Protein AF-A0A9R1L9D6-F1 (afdb_monomer_lite)

Secondary structure (DSSP, 8-state):
--SSHHHHHHHHHHHHHHHHHHHHHHHHHHHHHHHHHHHHHHHHHHHHHHHHHHHHHHHHHHHHHHHHHHHHHHHHHHHHHHHHHHHHHHHHHHHHHHHHHHHHHHHHHHHHHHHHHHHHHHHHHHHHHHHHHHHHHHHHHHHHHHHHHHHHHHHHHHTSSHHHHHHHHHHHHHHSSS--HHHHHHHTTSS--SPPPHHHHHHHHHHHHHHHHHHHHHHHHHHSTTSPPPSSHHHHHHHHHHHHHHHHHHHHHHHHHHHHHHHHHHHHH-TT--HHHHHHSPPPTT-TT--THHHHHHHHHHHHHHHHTSPP-

Organism: Triticum aestivum (NCBI:txid4565)

Foldseek 3Di:
DPPPPVVVVVVVVVVVVVVVVVVVVVVVVVVVVVVVVVVVVVVVVVVVVVVVVVVVVVVVVVVVVVVVVVVVVVVVVVVVVVVVVVVVVVVVVVVVVVVVVVVVVVVVVVVVVVVVVVVVVVVVVVVVVVVVVVVVVVVVVVVVVVVVVVVVVVLCVVCVCLLVLLCVQQVVLCPDPDDDPSNVVSVVSNDDPDDDDPVVSVVSVVVSLVVVQVVLQVVCCVVPVPDDGDPDSVSSVVVVVVCPVVVVVVVVVVVVVLLVVVVVVVCVVVVPDDPVCVVPPQDPPPCNVDDPVVCCVVCVVVSVVVVVVDDDD

Sequence (313 aa):
MSAVIQKVQSDKSGLTGACTSLLTGFEATLLTSAALTAEVNALKGSLERSESELGRAKKQLEDKEGATAEVATLKEAVSKAENSAALERAEREKQEARVAEVRQELQALVEKHESLERDSKTRESKLALALQSAKTAKAESQKALQEIEAMKKIAAGAFTDLPRSVSDASAFYRAEEGGSTEKVFWSQYAETEHPVPLSNQLKQLVELHKVAEQAMKGLIVRLWSGEAMPGSYFGLVRRLVDACPWIEVIKRSVCIEGARRALARAKVHWGKLDAEKFLTDAPPPGKEYRTPEMYYKGVLKGARLIAEECPKM

Radius of gyration: 87.64 Å; chains: 1; bounding box: 197×62×237 Å

Structure (mmCIF, N/CA/C/O backbone):
data_AF-A0A9R1L9D6-F1
#
_entry.id   AF-A0A9R1L9D6-F1
#
loop_
_atom_site.group_PDB
_atom_site.id
_atom_site.type_symbol
_atom_site.label_atom_id
_atom_site.label_alt_id
_atom_site.label_comp_id
_atom_site.label_asym_id
_atom_site.label_entity_id
_atom_site.label_seq_id
_atom_site.pdbx_PDB_ins_code
_atom_site.Cartn_x
_atom_site.Cartn_y
_atom_site.Cartn_z
_atom_site.occupancy
_atom_site.B_iso_or_equiv
_atom_site.auth_seq_id
_atom_site.auth_comp_id
_atom_site.auth_asym_id
_atom_site.auth_atom_id
_atom_site.pdbx_PDB_model_num
ATOM 1 N N . MET A 1 1 ? -130.911 -20.019 164.822 1.00 55.56 1 MET A N 1
ATOM 2 C CA . MET A 1 1 ? -129.840 -20.878 164.271 1.00 55.56 1 MET A CA 1
ATOM 3 C C . MET A 1 1 ? -130.114 -21.166 162.791 1.00 55.56 1 MET A C 1
ATOM 5 O O . MET A 1 1 ? -130.563 -22.254 162.477 1.00 55.56 1 MET A O 1
ATOM 9 N N . SER A 1 2 ? -129.860 -20.215 161.883 1.00 50.94 2 SER A N 1
ATOM 10 C CA . SER A 1 2 ? -130.018 -20.441 160.425 1.00 50.94 2 SER A CA 1
ATOM 11 C C . SER A 1 2 ? -128.962 -19.701 159.591 1.00 50.94 2 SER A C 1
ATOM 13 O O . SER A 1 2 ? -129.205 -19.370 158.442 1.00 50.94 2 SER A O 1
ATOM 15 N N . ALA A 1 3 ? -127.789 -19.418 160.172 1.00 52.50 3 ALA A N 1
ATOM 16 C CA . ALA A 1 3 ? -126.689 -18.708 159.503 1.00 52.50 3 ALA A CA 1
ATOM 17 C C . ALA A 1 3 ? -125.461 -19.600 159.218 1.00 52.50 3 ALA A C 1
ATOM 19 O O . ALA A 1 3 ? -124.518 -19.162 158.570 1.00 52.50 3 ALA A O 1
ATOM 20 N N . VAL A 1 4 ? -125.456 -20.853 159.693 1.00 56.34 4 VAL A N 1
ATOM 21 C CA . VAL A 1 4 ? -124.248 -21.704 159.684 1.00 56.34 4 VAL A CA 1
ATOM 22 C C . VAL A 1 4 ? -124.264 -22.756 158.563 1.00 56.34 4 VAL A C 1
ATOM 24 O O . VAL A 1 4 ? -123.209 -23.099 158.041 1.00 56.34 4 VAL A O 1
ATOM 27 N N . ILE A 1 5 ? -125.435 -23.218 158.104 1.00 55.38 5 ILE A N 1
ATOM 28 C CA . ILE A 1 5 ? -125.521 -24.319 157.119 1.00 55.38 5 ILE A CA 1
ATOM 29 C C . ILE A 1 5 ? -125.266 -23.848 155.672 1.00 55.38 5 ILE A C 1
ATOM 31 O O . ILE A 1 5 ? -124.697 -24.592 154.877 1.00 55.38 5 ILE A O 1
ATOM 35 N N . GLN A 1 6 ? -125.576 -22.594 155.329 1.00 55.69 6 GLN A N 1
ATOM 36 C CA . GLN A 1 6 ? -125.401 -22.085 153.959 1.00 55.69 6 GLN A CA 1
ATOM 37 C C . GLN A 1 6 ? -123.940 -21.730 153.615 1.00 55.69 6 GLN A C 1
ATOM 39 O O . GLN A 1 6 ? -123.593 -21.632 152.442 1.00 55.69 6 GLN A O 1
ATOM 44 N N . LYS A 1 7 ? -123.057 -21.597 154.617 1.00 56.00 7 LYS A N 1
ATOM 45 C CA . LYS A 1 7 ? -121.640 -21.262 154.392 1.00 56.00 7 LYS A CA 1
ATOM 46 C C . LYS A 1 7 ? -120.778 -22.488 154.063 1.00 56.00 7 LYS A C 1
ATOM 48 O O . LYS A 1 7 ? -119.846 -22.383 153.282 1.00 56.00 7 LYS A O 1
ATOM 53 N N . VAL A 1 8 ? -121.149 -23.674 154.553 1.00 58.34 8 VAL A N 1
ATOM 54 C CA . VAL A 1 8 ? -120.350 -24.904 154.369 1.00 58.34 8 VAL A CA 1
ATOM 55 C C . VAL A 1 8 ? -120.532 -25.543 152.981 1.00 58.34 8 VAL A C 1
ATOM 57 O O . VAL A 1 8 ? -119.613 -26.190 152.486 1.00 58.34 8 VAL A O 1
ATOM 60 N N . GLN A 1 9 ? -121.673 -25.348 152.304 1.00 56.22 9 GLN A N 1
ATOM 61 C CA . GLN A 1 9 ? -121.858 -25.884 150.943 1.00 56.22 9 GLN A CA 1
ATOM 62 C C . GLN A 1 9 ? -121.165 -25.056 149.849 1.00 56.22 9 GLN A C 1
ATOM 64 O O . GLN A 1 9 ? -120.763 -25.629 148.839 1.00 56.22 9 GLN A O 1
ATOM 69 N N . SER A 1 10 ? -120.955 -23.754 150.059 1.00 54.56 10 SER A N 1
ATOM 70 C CA . SER A 1 10 ? -120.270 -22.886 149.088 1.00 54.56 10 SER A CA 1
ATOM 71 C C . SER A 1 10 ? -118.763 -23.161 149.009 1.00 54.56 10 SER A C 1
ATOM 73 O O . SER A 1 10 ? -118.166 -23.059 147.937 1.00 54.56 10 SER A O 1
ATOM 75 N N . ASP A 1 11 ? -118.147 -23.564 150.122 1.00 54.31 11 ASP A N 1
ATOM 76 C CA . ASP A 1 11 ? -116.691 -23.728 150.190 1.00 54.31 11 ASP A CA 1
ATOM 77 C C . ASP A 1 11 ? -116.217 -25.065 149.580 1.00 54.31 11 ASP A C 1
ATOM 79 O O . ASP A 1 11 ? -115.081 -25.178 149.118 1.00 54.31 11 ASP A O 1
ATOM 83 N N . LYS A 1 12 ? -117.097 -26.075 149.474 1.00 54.62 12 LYS A N 1
ATOM 84 C CA . LYS A 1 12 ? -116.755 -27.389 148.894 1.00 54.62 12 LYS A CA 1
ATOM 85 C C . LYS A 1 12 ? -116.734 -27.388 147.361 1.00 54.62 12 LYS A C 1
ATOM 87 O O . LYS A 1 12 ? -115.882 -28.051 146.776 1.00 54.62 12 LYS A O 1
ATOM 92 N N . SER A 1 13 ? -117.616 -26.628 146.709 1.00 56.66 13 SER A N 1
ATOM 93 C CA . SER A 1 13 ? -117.627 -26.488 145.243 1.00 56.66 13 SER A CA 1
ATOM 94 C C . SER A 1 13 ? -116.470 -25.635 144.712 1.00 56.66 13 SER A C 1
ATOM 96 O O . SER A 1 13 ? -116.046 -25.827 143.575 1.00 56.66 13 SER A O 1
ATOM 98 N N . GLY A 1 14 ? -115.916 -24.735 145.533 1.00 56.59 14 GLY A N 1
ATOM 99 C CA . GLY A 1 14 ? -114.747 -23.929 145.164 1.00 56.59 14 GLY A CA 1
ATOM 100 C C . GLY A 1 14 ? -113.446 -24.737 145.098 1.00 56.59 14 GLY A C 1
ATOM 101 O O . GLY A 1 14 ? -112.623 -24.516 144.211 1.00 56.59 14 GLY A O 1
ATOM 102 N N . LEU A 1 15 ? -113.274 -25.722 145.988 1.00 57.22 15 LEU A N 1
ATOM 103 C CA . LEU A 1 15 ? -112.030 -26.493 146.075 1.00 57.22 15 LEU A CA 1
ATOM 104 C C . LEU A 1 15 ? -111.864 -27.490 144.915 1.00 57.22 15 LEU A C 1
ATOM 106 O O . LEU A 1 15 ? -110.754 -27.703 144.434 1.00 57.22 15 LEU A O 1
ATOM 110 N N . THR A 1 16 ? -112.960 -28.077 144.422 1.00 57.69 16 THR A N 1
ATOM 111 C CA . THR A 1 16 ? -112.899 -29.057 143.323 1.00 57.69 16 THR A CA 1
ATOM 112 C C . THR A 1 16 ? -112.608 -28.397 141.972 1.00 57.69 16 THR A C 1
ATOM 114 O O . THR A 1 16 ? -111.881 -28.973 141.170 1.00 57.69 16 THR A O 1
ATOM 117 N N . GLY A 1 17 ? -113.082 -27.166 141.744 1.00 57.41 17 GLY A N 1
ATOM 118 C CA . GLY A 1 17 ? -112.754 -26.395 140.537 1.00 57.41 17 GLY A CA 1
ATOM 119 C C . GLY A 1 17 ? -111.298 -25.912 140.492 1.00 57.41 17 GLY A C 1
ATOM 120 O O . GLY A 1 17 ? -110.702 -25.840 139.418 1.00 57.41 17 GLY A O 1
ATOM 121 N N . ALA A 1 18 ? -110.695 -25.641 141.654 1.00 61.16 18 ALA A N 1
ATOM 122 C CA . ALA A 1 18 ? -109.300 -25.213 141.745 1.00 61.16 18 ALA A CA 1
ATOM 123 C C . ALA A 1 18 ? -108.307 -26.342 141.398 1.00 61.16 18 ALA A C 1
ATOM 125 O O . ALA A 1 18 ? -107.304 -26.091 140.730 1.00 61.16 18 ALA A O 1
ATOM 126 N N . CYS A 1 19 ? -108.596 -27.592 141.789 1.00 56.47 19 CYS A N 1
ATOM 127 C CA . CYS A 1 19 ? -107.701 -28.726 141.530 1.00 56.47 19 CYS A CA 1
ATOM 128 C C . CYS A 1 19 ? -107.643 -29.153 140.053 1.00 56.47 19 CYS A C 1
ATOM 130 O O . CYS A 1 19 ? -106.574 -29.544 139.590 1.00 56.47 19 CYS A O 1
ATOM 132 N N . THR A 1 20 ? -108.729 -29.041 139.284 1.00 60.59 20 THR A N 1
ATOM 133 C CA . THR A 1 20 ? -108.712 -29.352 137.841 1.00 60.59 20 THR A CA 1
ATOM 134 C C . THR A 1 20 ? -107.997 -28.287 137.011 1.00 60.59 20 THR A C 1
ATOM 136 O O . THR A 1 20 ? -107.223 -28.645 136.130 1.00 60.59 20 THR A O 1
ATOM 139 N N . SER A 1 21 ? -108.163 -26.998 137.331 1.00 61.72 21 SER A N 1
ATOM 140 C CA . SER A 1 21 ? -107.483 -25.909 136.607 1.00 61.72 21 SER A CA 1
ATOM 141 C C . SER A 1 21 ? -105.964 -25.918 136.795 1.00 61.72 21 SER A C 1
ATOM 143 O O . SER A 1 21 ? -105.224 -25.612 135.859 1.00 61.72 21 SER A O 1
ATOM 145 N N . LEU A 1 22 ? -105.484 -26.297 137.985 1.00 66.38 22 LEU A N 1
ATOM 146 C CA . LEU A 1 22 ? -104.050 -26.411 138.263 1.00 66.38 22 LEU A CA 1
ATOM 147 C C . LEU A 1 22 ? -103.393 -27.541 137.459 1.00 66.38 22 LEU A C 1
ATOM 149 O O . LEU A 1 22 ? -102.296 -27.353 136.938 1.00 66.38 22 LEU A O 1
ATOM 153 N N . LEU A 1 23 ? -104.066 -28.685 137.306 1.00 68.00 23 LEU A N 1
ATOM 154 C CA . LEU A 1 23 ? -103.506 -29.845 136.607 1.00 68.00 23 LEU A CA 1
ATOM 155 C C . LEU A 1 23 ? -103.428 -29.620 135.087 1.00 68.00 23 LEU A C 1
ATOM 157 O O . LEU A 1 23 ? -102.382 -29.860 134.488 1.00 68.00 23 LEU A O 1
ATOM 161 N N . THR A 1 24 ? -104.471 -29.033 134.486 1.00 64.12 24 THR A N 1
ATOM 162 C CA . THR A 1 24 ? -104.439 -28.604 133.075 1.00 64.12 24 THR A CA 1
ATOM 163 C C . THR A 1 24 ? -103.421 -27.492 132.823 1.00 64.12 24 THR A C 1
ATOM 165 O O . THR A 1 24 ? -102.816 -27.437 131.754 1.00 64.12 24 THR A O 1
ATOM 168 N N . GLY A 1 25 ? -103.184 -26.622 133.812 1.00 64.19 25 GLY A N 1
ATOM 169 C CA . GLY A 1 25 ? -102.135 -25.606 133.741 1.00 64.19 25 GLY A CA 1
ATOM 170 C C . GLY A 1 25 ? -100.734 -26.221 133.700 1.00 64.19 25 GLY A C 1
ATOM 171 O O . GLY A 1 25 ? -99.915 -25.822 132.873 1.00 64.19 25 GLY A O 1
ATOM 172 N N . PHE A 1 26 ? -100.462 -27.230 134.531 1.00 67.88 26 PHE A N 1
ATOM 173 C CA . PHE A 1 26 ? -99.166 -27.916 134.545 1.00 67.88 26 PHE A CA 1
ATOM 174 C C . PHE A 1 26 ? -98.901 -28.727 133.269 1.00 67.88 26 PHE A C 1
ATOM 176 O O . PHE A 1 26 ? -97.792 -28.652 132.743 1.00 67.88 26 PHE A O 1
ATOM 183 N N . GLU A 1 27 ? -99.896 -29.429 132.716 1.00 69.12 27 GLU A N 1
ATOM 184 C CA . GLU A 1 27 ? -99.741 -30.137 131.431 1.00 69.12 27 GLU A CA 1
ATOM 185 C C . GLU A 1 27 ? -99.496 -29.177 130.257 1.00 69.12 27 GLU A C 1
ATOM 187 O O . GLU A 1 27 ? -98.602 -29.418 129.444 1.00 69.12 27 GLU A O 1
ATOM 192 N N . ALA A 1 28 ? -100.204 -28.043 130.201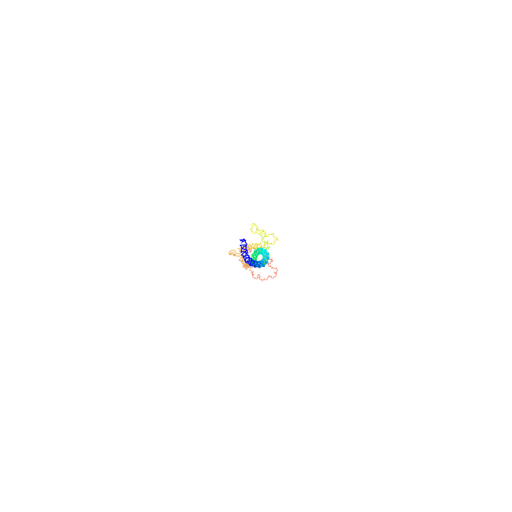 1.00 69.44 28 ALA A N 1
ATOM 193 C CA . ALA A 1 28 ? -99.953 -27.009 129.194 1.00 69.44 28 ALA A CA 1
ATOM 194 C C . ALA A 1 28 ? -98.550 -26.387 129.336 1.00 69.44 28 ALA A C 1
ATOM 196 O O . ALA A 1 28 ? -97.880 -26.107 128.339 1.00 69.44 28 ALA A O 1
ATOM 197 N N . THR A 1 29 ? -98.072 -26.218 130.573 1.00 68.56 29 THR A N 1
ATOM 198 C CA . THR A 1 29 ? -96.730 -25.685 130.863 1.00 68.56 29 THR A CA 1
ATOM 199 C C . THR A 1 29 ? -95.623 -26.687 130.497 1.00 68.56 29 THR A C 1
ATOM 201 O O . THR A 1 29 ? -94.553 -26.300 130.030 1.00 68.56 29 THR A O 1
ATOM 204 N N . LEU A 1 30 ? -95.873 -27.991 130.646 1.00 75.50 30 LEU A N 1
ATOM 205 C CA . LEU A 1 30 ? -94.920 -29.037 130.266 1.00 75.50 30 LEU A CA 1
ATOM 206 C C . LEU A 1 30 ? -94.845 -29.213 128.739 1.00 75.50 30 LEU A C 1
ATOM 208 O O . LEU A 1 30 ? -93.755 -29.338 128.183 1.00 75.50 30 LEU A O 1
ATOM 212 N N . LEU A 1 31 ? -95.987 -29.167 128.045 1.00 73.50 31 LEU A N 1
ATOM 213 C CA . LEU A 1 31 ? -96.037 -29.226 126.578 1.00 73.50 31 LEU A CA 1
ATOM 214 C C . LEU A 1 31 ? -95.378 -27.999 125.929 1.00 73.50 31 LEU A C 1
ATOM 216 O O . LEU A 1 31 ? -94.698 -28.134 124.912 1.00 73.50 31 LEU A O 1
ATOM 220 N N . THR A 1 32 ? -95.509 -26.817 126.535 1.00 70.81 32 THR A N 1
ATOM 221 C CA . THR A 1 32 ? -94.825 -25.600 126.060 1.00 70.81 32 THR A CA 1
ATOM 222 C C . THR A 1 32 ? -93.320 -25.621 126.334 1.00 70.81 32 THR A C 1
ATOM 224 O O . THR A 1 32 ? -92.558 -25.171 125.481 1.00 70.81 32 THR A O 1
ATOM 227 N N . SER A 1 33 ? -92.851 -26.203 127.446 1.00 73.69 33 SER A N 1
ATOM 228 C CA . SER A 1 33 ? -91.406 -26.353 127.689 1.00 73.69 33 SER A CA 1
ATOM 229 C C . SER A 1 33 ? -90.758 -27.383 126.752 1.00 73.69 33 SER A C 1
ATOM 231 O O . SER A 1 33 ? -89.652 -27.157 126.253 1.00 73.69 33 SER A O 1
ATOM 233 N N . ALA A 1 34 ? -91.466 -28.470 126.427 1.00 74.56 34 ALA A N 1
ATOM 234 C CA . ALA A 1 34 ? -91.033 -29.444 125.428 1.00 74.56 34 ALA A CA 1
ATOM 235 C C . ALA A 1 34 ? -90.991 -28.837 124.012 1.00 74.56 34 ALA A C 1
ATOM 237 O O . ALA A 1 34 ? -90.027 -29.068 123.279 1.00 74.56 34 ALA A O 1
ATOM 238 N N . ALA A 1 35 ? -91.976 -28.005 123.650 1.00 75.88 35 ALA A N 1
ATOM 239 C CA . ALA A 1 35 ? -91.990 -27.267 122.386 1.00 75.88 35 ALA A CA 1
ATOM 240 C C . ALA A 1 35 ? -90.833 -26.255 122.290 1.00 75.88 35 ALA A C 1
ATOM 242 O O . ALA A 1 35 ? -90.111 -26.251 121.295 1.00 75.88 35 ALA A O 1
ATOM 243 N N . LEU A 1 36 ? -90.577 -25.483 123.353 1.00 76.12 36 LEU A N 1
ATOM 244 C CA . LEU A 1 36 ? -89.431 -24.567 123.420 1.00 76.12 36 LEU A CA 1
ATOM 245 C C . LEU A 1 36 ? -88.094 -25.311 123.322 1.00 76.12 36 LEU A C 1
ATOM 247 O O . LEU A 1 36 ? -87.168 -24.843 122.667 1.00 76.12 36 LEU A O 1
ATOM 251 N N . THR A 1 37 ? -87.982 -26.500 123.916 1.00 76.25 37 THR A N 1
ATOM 252 C CA . THR A 1 37 ? -86.761 -27.318 123.826 1.00 76.25 37 THR A CA 1
ATOM 253 C C . THR A 1 37 ? -86.551 -27.871 122.409 1.00 76.25 37 THR A C 1
ATOM 255 O O . THR A 1 37 ? -85.419 -27.935 121.926 1.00 76.25 37 THR A O 1
ATOM 258 N N . ALA A 1 38 ? -87.629 -28.234 121.706 1.00 79.56 38 ALA A N 1
ATOM 259 C CA . ALA A 1 38 ? -87.571 -28.633 120.301 1.00 79.56 38 ALA A CA 1
ATOM 260 C C . ALA A 1 38 ? -87.186 -27.458 119.384 1.00 79.56 38 ALA A C 1
ATOM 262 O O . ALA A 1 38 ? -86.352 -27.635 118.496 1.00 79.56 38 ALA A O 1
ATOM 263 N N . GLU A 1 39 ? -87.711 -26.255 119.635 1.00 80.00 39 GLU A N 1
ATOM 264 C CA . GLU A 1 39 ? -87.320 -25.035 118.917 1.00 80.00 39 GLU A CA 1
ATOM 265 C C . GLU A 1 39 ? -85.859 -24.661 119.172 1.00 80.00 39 GLU A C 1
ATOM 267 O O . GLU A 1 39 ? -85.136 -24.369 118.223 1.00 80.00 39 GLU A O 1
ATOM 272 N N . VAL A 1 40 ? -85.374 -24.751 120.414 1.00 81.25 40 VAL A N 1
ATOM 273 C CA . VAL A 1 40 ? -83.960 -24.498 120.743 1.00 81.25 40 VAL A CA 1
ATOM 274 C C . VAL A 1 40 ? -83.038 -25.496 120.035 1.00 81.25 40 VAL A C 1
ATOM 276 O O . VAL A 1 40 ? -82.006 -25.098 119.496 1.00 81.25 40 VAL A O 1
ATOM 279 N N . ASN A 1 41 ? -83.411 -26.776 119.960 1.00 81.31 41 ASN A N 1
ATOM 280 C CA . ASN A 1 41 ? -82.630 -27.782 119.233 1.00 81.31 41 ASN A CA 1
ATOM 281 C C . ASN A 1 41 ? -82.691 -27.590 117.706 1.00 81.31 41 ASN A C 1
ATOM 283 O O . ASN A 1 41 ? -81.679 -27.767 117.025 1.00 81.31 41 ASN A O 1
ATOM 287 N N . ALA A 1 42 ? -83.838 -27.178 117.160 1.00 82.31 42 ALA A N 1
ATOM 288 C CA . ALA A 1 42 ? -83.976 -26.838 115.744 1.00 82.31 42 ALA A CA 1
ATOM 289 C C . ALA A 1 42 ? -83.155 -25.591 115.377 1.00 82.31 42 ALA A C 1
ATOM 291 O O . ALA A 1 42 ? -82.465 -25.586 114.353 1.00 82.31 42 ALA A O 1
ATOM 292 N N . LEU A 1 43 ? -83.167 -24.572 116.243 1.00 83.75 43 LEU A N 1
ATOM 293 C CA . LEU A 1 43 ? -82.353 -23.368 116.111 1.00 83.75 43 LEU A CA 1
ATOM 294 C C . LEU A 1 43 ? -80.864 -23.697 116.207 1.00 83.75 43 LEU A C 1
ATOM 296 O O . LEU A 1 43 ? -80.099 -23.247 115.358 1.00 83.75 43 LEU A O 1
ATOM 300 N N . LYS A 1 44 ? -80.452 -24.559 117.142 1.00 86.00 44 LYS A N 1
ATOM 301 C CA . LYS A 1 44 ? -79.063 -25.027 117.252 1.00 86.00 44 LYS A CA 1
ATOM 302 C C . LYS A 1 44 ? -78.598 -25.765 115.994 1.00 86.00 44 LYS A C 1
ATOM 304 O O . LYS A 1 44 ? -77.547 -25.443 115.452 1.00 86.00 44 LYS A O 1
ATOM 309 N N . GLY A 1 45 ? -79.407 -26.687 115.471 1.00 85.25 45 GLY A N 1
ATOM 310 C CA . GLY A 1 45 ? -79.090 -27.376 114.218 1.00 85.25 45 GLY A CA 1
ATOM 311 C C . GLY A 1 45 ? -79.090 -26.443 113.001 1.00 85.25 45 GLY A C 1
ATOM 312 O O . GLY A 1 45 ? -78.351 -26.674 112.045 1.00 85.25 45 GLY A O 1
ATOM 313 N N . SER A 1 46 ? -79.906 -25.382 113.015 1.00 81.31 46 SER A N 1
ATOM 314 C CA . SER A 1 46 ? -79.874 -24.342 111.980 1.00 81.31 46 SER A CA 1
ATOM 315 C C . SER A 1 46 ? -78.629 -23.460 112.076 1.00 81.31 46 SER A C 1
ATOM 317 O O . SER A 1 46 ? -78.047 -23.135 111.043 1.00 81.31 46 SER A O 1
ATOM 319 N N . LEU A 1 47 ? -78.172 -23.165 113.296 1.00 85.38 47 LEU A N 1
ATOM 320 C CA . LEU A 1 47 ? -76.959 -22.404 113.565 1.00 85.38 47 LEU A CA 1
ATOM 321 C C . LEU A 1 47 ? -75.720 -23.176 113.094 1.00 85.38 47 LEU A C 1
ATOM 323 O O . LEU A 1 47 ? -74.964 -22.649 112.287 1.00 85.38 47 LEU A O 1
ATOM 327 N N . GLU A 1 48 ? -75.577 -24.448 113.474 1.00 84.81 48 GLU A N 1
ATOM 328 C CA . GLU A 1 48 ? -74.454 -25.307 113.051 1.00 84.81 48 GLU A CA 1
ATOM 329 C C . GLU A 1 48 ? -74.403 -25.505 111.521 1.00 84.81 48 GLU A C 1
ATOM 331 O O . GLU A 1 48 ? -73.325 -25.510 110.911 1.00 84.81 48 GLU A O 1
ATOM 336 N N . ARG A 1 49 ? -75.570 -25.615 110.863 1.00 85.88 49 ARG A N 1
ATOM 337 C CA . ARG A 1 49 ? -75.659 -25.626 109.392 1.00 85.88 49 ARG A CA 1
ATOM 338 C C . ARG A 1 49 ? -75.208 -24.298 108.789 1.00 85.88 49 ARG A C 1
ATOM 340 O O . ARG A 1 49 ? -74.402 -24.314 107.862 1.00 85.88 49 ARG A O 1
ATOM 347 N N . SER A 1 50 ? -75.665 -23.174 109.342 1.00 79.56 50 SER A N 1
ATOM 348 C CA . SER A 1 50 ? -75.277 -21.842 108.869 1.00 79.56 50 SER A CA 1
ATOM 349 C C . SER A 1 50 ? -73.783 -21.558 109.068 1.00 79.56 50 SER A C 1
ATOM 351 O O . SER A 1 50 ? -73.155 -20.996 108.178 1.00 79.56 50 SER A O 1
ATOM 353 N N . GLU A 1 51 ? -73.170 -22.027 110.159 1.00 84.12 51 GLU A N 1
ATOM 354 C CA . GLU A 1 51 ? -71.726 -21.908 110.404 1.00 84.12 51 GLU A CA 1
ATOM 355 C C . GLU A 1 51 ? -70.907 -22.749 109.414 1.00 84.12 51 GLU A C 1
ATOM 357 O O . GLU A 1 51 ? -69.914 -22.276 108.858 1.00 84.12 51 GLU A O 1
ATOM 362 N N . SER A 1 52 ? -71.349 -23.976 109.123 1.00 83.75 52 SER A N 1
ATOM 363 C CA . SER A 1 52 ? -70.703 -24.855 108.135 1.00 83.75 52 SER A CA 1
ATOM 364 C C . SER A 1 52 ? -70.834 -24.332 106.697 1.00 83.75 52 SER A C 1
ATOM 366 O O . SER A 1 52 ? -69.949 -24.529 105.857 1.00 83.75 52 SER A O 1
ATOM 368 N N . GLU A 1 53 ? -71.952 -23.682 106.378 1.00 86.56 53 GLU A N 1
ATOM 369 C CA . GLU A 1 53 ? -72.168 -22.998 105.101 1.00 86.56 53 GLU A CA 1
ATOM 370 C C . GLU A 1 53 ? -71.338 -21.717 105.005 1.00 86.56 53 GLU A C 1
ATOM 372 O O . GLU A 1 53 ? -70.695 -21.496 103.979 1.00 86.56 53 GLU A O 1
ATOM 377 N N . LEU A 1 54 ? -71.247 -20.937 106.084 1.00 86.06 54 LEU A N 1
ATOM 378 C CA . LEU A 1 54 ? -70.426 -19.729 106.155 1.00 86.06 54 LEU A CA 1
ATOM 379 C C . LEU A 1 54 ? -68.932 -20.055 106.047 1.00 86.06 54 LEU A C 1
ATOM 381 O O . LEU A 1 54 ? -68.211 -19.358 105.338 1.00 86.06 54 LEU A O 1
ATOM 385 N N . GLY A 1 55 ? -68.465 -21.154 106.648 1.00 84.50 55 GLY A N 1
ATOM 386 C CA . GLY A 1 55 ? -67.090 -21.638 106.487 1.00 84.50 55 GLY A CA 1
ATOM 387 C C . GLY A 1 55 ? -66.756 -22.040 105.043 1.00 84.50 55 GLY A C 1
ATOM 388 O O . GLY A 1 55 ? -65.694 -21.683 104.529 1.00 84.50 55 GLY A O 1
ATOM 389 N N . ARG A 1 56 ? -67.678 -22.724 104.347 1.00 85.38 56 ARG A N 1
ATOM 390 C CA . ARG A 1 56 ? -67.522 -23.053 102.916 1.00 85.38 56 ARG A CA 1
ATOM 391 C C . ARG A 1 56 ? -67.587 -21.813 102.028 1.00 85.38 56 ARG A C 1
ATOM 393 O O . ARG A 1 56 ? -66.783 -21.700 101.107 1.00 85.38 56 ARG A O 1
ATOM 400 N N . ALA A 1 57 ? -68.495 -20.884 102.318 1.00 82.19 57 ALA A N 1
ATOM 401 C CA . ALA A 1 57 ? -68.608 -19.620 101.601 1.00 82.19 57 ALA A CA 1
ATOM 402 C C . ALA A 1 57 ? -67.354 -18.755 101.785 1.00 82.19 57 ALA A C 1
ATOM 404 O O . ALA A 1 57 ? -66.859 -18.200 100.810 1.00 82.19 57 ALA A O 1
ATOM 405 N N . LYS A 1 58 ? -66.789 -18.707 102.999 1.00 85.75 58 LYS A N 1
ATOM 406 C CA . LYS A 1 58 ? -65.541 -17.996 103.293 1.00 85.75 58 LYS A CA 1
ATOM 407 C C . LYS A 1 58 ? -64.363 -18.574 102.508 1.00 85.75 58 LYS A C 1
ATOM 409 O O . LYS A 1 58 ? -63.659 -17.823 101.846 1.00 85.75 58 LYS A O 1
ATOM 414 N N . LYS A 1 59 ? -64.207 -19.901 102.495 1.00 85.06 59 LYS A N 1
ATOM 415 C CA . LYS A 1 59 ? -63.147 -20.565 101.722 1.00 85.06 59 LYS A CA 1
ATOM 416 C C . LYS A 1 59 ? -63.302 -20.349 100.210 1.00 85.06 59 LYS A C 1
ATOM 418 O O . LYS A 1 59 ? -62.333 -20.054 99.530 1.00 85.06 59 LYS A O 1
ATOM 423 N N . GLN A 1 60 ? -64.532 -20.410 99.691 1.00 83.56 60 GLN A N 1
ATOM 424 C CA . GLN A 1 60 ? -64.804 -20.090 98.284 1.00 83.56 60 GLN A CA 1
ATOM 425 C C . GLN A 1 60 ? -64.563 -18.617 97.937 1.00 83.56 60 GLN A C 1
ATOM 427 O O . GLN A 1 60 ? -64.263 -18.321 96.782 1.00 83.56 60 GLN A O 1
ATOM 432 N N . LEU A 1 61 ? -64.739 -17.696 98.889 1.00 82.19 61 LEU A N 1
ATOM 433 C CA . LEU A 1 61 ? -64.419 -16.285 98.694 1.00 82.19 61 LEU A CA 1
ATOM 434 C C . LEU A 1 61 ? -62.900 -16.099 98.591 1.00 82.19 61 LEU A C 1
ATOM 436 O O . LEU A 1 61 ? -62.449 -15.488 97.632 1.00 82.19 61 LEU A O 1
ATOM 440 N N . GLU A 1 62 ? -62.134 -16.705 99.504 1.00 81.56 62 GLU A N 1
ATOM 441 C CA . GLU A 1 62 ? -60.662 -16.679 99.502 1.00 81.56 62 GLU A CA 1
ATOM 442 C C . GLU A 1 62 ? -60.080 -17.316 98.220 1.00 81.56 62 GLU A C 1
ATOM 444 O O . GLU A 1 62 ? -59.214 -16.726 97.573 1.00 81.56 62 GLU A O 1
ATOM 449 N N . ASP A 1 63 ? -60.612 -18.463 97.777 1.00 83.38 63 ASP A N 1
ATOM 450 C CA . ASP A 1 63 ? -60.197 -19.118 96.525 1.00 83.38 63 ASP A CA 1
ATOM 451 C C . ASP A 1 63 ? -60.550 -18.269 95.283 1.00 83.38 63 ASP A C 1
ATOM 453 O O . ASP A 1 63 ? -59.771 -18.190 94.329 1.00 83.38 63 ASP A O 1
ATOM 457 N N . LYS A 1 64 ? -61.715 -17.598 95.279 1.00 84.12 64 LYS A N 1
ATOM 458 C CA . LYS A 1 64 ? -62.109 -16.673 94.199 1.00 84.12 64 LYS A CA 1
ATOM 459 C C . LYS A 1 64 ? -61.256 -15.412 94.190 1.00 84.12 64 LYS A C 1
ATOM 461 O O . LYS A 1 64 ? -60.916 -14.951 93.106 1.00 84.12 64 LYS A O 1
ATOM 466 N N . GLU A 1 65 ? -60.898 -14.878 95.354 1.00 80.50 65 GLU A N 1
ATOM 467 C CA . GLU A 1 65 ? -59.984 -13.740 95.476 1.00 80.50 65 GLU A CA 1
ATOM 468 C C . GLU A 1 65 ? -58.590 -14.100 94.936 1.00 80.50 65 GLU A C 1
ATOM 470 O O . GLU A 1 65 ? -58.045 -13.362 94.108 1.00 80.50 65 GLU A O 1
ATOM 475 N N . GLY A 1 66 ? -58.061 -15.281 95.285 1.00 80.12 66 GLY A N 1
ATOM 476 C CA . GLY A 1 66 ? -56.821 -15.820 94.714 1.00 80.12 66 GLY A CA 1
ATOM 477 C C . GLY A 1 66 ? -56.885 -15.979 93.190 1.00 80.12 66 GLY A C 1
ATOM 478 O O . GLY A 1 66 ? -56.018 -15.474 92.475 1.00 80.12 66 GLY A O 1
ATOM 479 N N . ALA A 1 67 ? -57.963 -16.575 92.670 1.00 81.25 67 ALA A N 1
ATOM 480 C CA . ALA A 1 67 ? -58.180 -16.710 91.229 1.00 81.25 67 ALA A CA 1
ATOM 481 C C . ALA A 1 67 ? -58.326 -15.348 90.524 1.00 81.25 67 ALA A C 1
ATOM 483 O O . ALA A 1 67 ? -57.834 -15.176 89.411 1.00 81.25 67 ALA A O 1
ATOM 484 N N . THR A 1 68 ? -58.955 -14.347 91.153 1.00 83.75 68 THR A N 1
ATOM 485 C CA . THR A 1 68 ? -59.024 -12.993 90.579 1.00 83.75 68 THR A CA 1
ATOM 486 C C . THR A 1 68 ? -57.660 -12.308 90.522 1.00 83.75 68 THR A C 1
ATOM 488 O O . THR A 1 68 ? -57.390 -11.603 89.549 1.00 83.75 68 THR A O 1
ATOM 491 N N . ALA A 1 69 ? -56.777 -12.551 91.497 1.00 84.75 69 ALA A N 1
ATOM 492 C CA . ALA A 1 69 ? -55.406 -12.047 91.470 1.00 84.75 69 ALA A CA 1
ATOM 493 C C . ALA A 1 69 ? -54.566 -12.725 90.369 1.00 84.75 69 ALA A C 1
ATOM 495 O O . ALA A 1 69 ? -53.851 -12.041 89.636 1.00 84.75 69 ALA A O 1
ATOM 496 N N . GLU A 1 70 ? -54.695 -14.043 90.183 1.00 86.06 70 GLU A N 1
ATOM 497 C CA . GLU A 1 70 ? -54.045 -14.770 89.078 1.00 86.06 70 GLU A CA 1
ATOM 498 C C . GLU A 1 70 ? -54.579 -14.350 87.701 1.00 86.06 70 GLU A C 1
ATOM 500 O O . GLU A 1 70 ? -53.809 -14.137 86.766 1.00 86.06 70 GLU A O 1
ATOM 505 N N . VAL A 1 71 ? -55.891 -14.147 87.559 1.00 86.50 71 VAL A N 1
ATOM 506 C CA . VAL A 1 71 ? -56.480 -13.643 86.308 1.00 86.50 71 VAL A CA 1
ATOM 507 C C . VAL A 1 71 ? -55.994 -12.224 86.005 1.00 86.50 71 VAL A C 1
ATOM 509 O O . VAL A 1 71 ? -55.736 -11.903 84.844 1.00 86.50 71 VAL A O 1
ATOM 512 N N . ALA A 1 72 ? -55.820 -11.375 87.023 1.00 89.00 72 ALA A N 1
ATOM 513 C CA . ALA A 1 72 ? -55.269 -10.035 86.843 1.00 89.00 72 ALA A CA 1
ATOM 514 C C . ALA A 1 72 ? -53.804 -10.072 86.373 1.00 89.00 72 ALA A C 1
ATOM 516 O O . ALA A 1 72 ? -53.455 -9.368 85.423 1.00 89.00 72 ALA A O 1
ATOM 517 N N . THR A 1 73 ? -52.960 -10.923 86.967 1.00 92.00 73 THR A N 1
ATOM 518 C CA . THR A 1 73 ? -51.551 -11.059 86.551 1.00 92.00 73 THR A CA 1
ATOM 519 C C . THR A 1 73 ? -51.411 -11.692 85.167 1.00 92.00 73 THR A C 1
ATOM 521 O O . THR A 1 73 ? -50.600 -11.227 84.365 1.00 92.00 73 THR A O 1
ATOM 524 N N . LEU A 1 74 ? -52.240 -12.682 84.824 1.00 92.44 74 LEU A N 1
ATOM 525 C CA . LEU A 1 74 ? -52.279 -13.260 83.479 1.00 92.44 74 LEU A CA 1
ATOM 526 C C . LEU A 1 74 ? -52.761 -12.248 82.434 1.00 92.44 74 LEU A C 1
ATOM 528 O O . LEU A 1 74 ? -52.194 -12.186 81.348 1.00 92.44 74 LEU A O 1
ATOM 532 N N . LYS A 1 75 ? -53.749 -11.403 82.750 1.00 93.50 75 LYS A N 1
ATOM 533 C CA . LYS A 1 75 ? -54.228 -10.348 81.839 1.00 93.50 75 LYS A CA 1
ATOM 534 C C . LYS A 1 75 ? -53.164 -9.271 81.588 1.00 93.50 75 LYS A C 1
ATOM 536 O O . LYS A 1 75 ? -52.990 -8.815 80.456 1.00 93.50 75 LYS A O 1
ATOM 541 N N . GLU A 1 76 ? -52.413 -8.902 82.622 1.00 94.06 76 GLU A N 1
ATOM 542 C CA . GLU A 1 76 ? -51.237 -8.029 82.511 1.00 94.06 76 GLU A CA 1
ATOM 543 C C . GLU A 1 76 ? -50.146 -8.680 81.634 1.00 94.06 76 GLU A C 1
ATOM 545 O O . GLU A 1 76 ? -49.586 -8.030 80.751 1.00 94.06 76 GLU A O 1
ATOM 550 N N . ALA A 1 77 ? -49.870 -9.975 81.817 1.00 93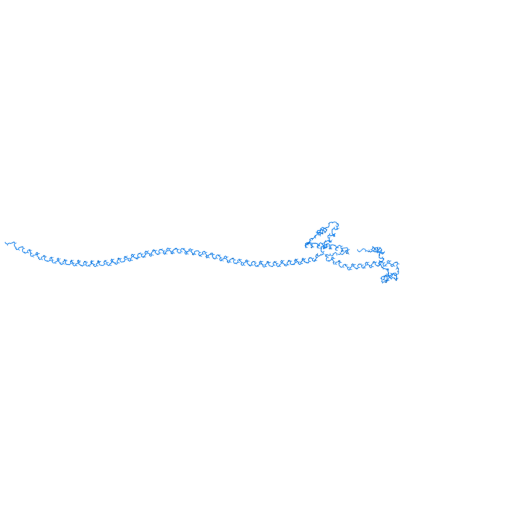.19 77 ALA A N 1
ATOM 551 C CA . ALA A 1 77 ? -48.880 -10.703 81.022 1.00 93.19 77 ALA A CA 1
ATOM 552 C C . ALA A 1 77 ? -49.297 -10.856 79.547 1.00 93.19 77 ALA A C 1
ATOM 554 O O . ALA A 1 77 ? -48.471 -10.648 78.658 1.00 93.19 77 ALA A O 1
ATOM 555 N N . VAL A 1 78 ? -50.573 -11.159 79.280 1.00 94.56 78 VAL A N 1
ATOM 556 C CA . VAL A 1 78 ? -51.130 -11.267 77.922 1.00 94.56 78 VAL A CA 1
ATOM 557 C C . VAL A 1 78 ? -51.035 -9.929 77.198 1.00 94.56 78 VAL A C 1
ATOM 559 O O . VAL A 1 78 ? -50.521 -9.890 76.085 1.00 94.56 78 VAL A O 1
ATOM 562 N N . SER A 1 79 ? -51.423 -8.821 77.837 1.00 92.81 79 SER A N 1
ATOM 563 C CA . SER A 1 79 ? -51.332 -7.503 77.194 1.00 92.81 79 SER A CA 1
ATOM 564 C C . SER A 1 79 ? -49.882 -7.095 76.890 1.00 92.81 79 SER A C 1
ATOM 566 O O . SER A 1 79 ? -49.598 -6.555 75.820 1.00 92.81 79 SER A O 1
ATOM 568 N N . LYS A 1 80 ? -48.923 -7.411 77.775 1.00 93.94 80 LYS A N 1
ATOM 569 C CA . LYS A 1 80 ? -47.488 -7.215 77.496 1.00 93.94 80 LYS A CA 1
ATOM 570 C C . LYS A 1 80 ? -46.998 -8.071 76.326 1.00 93.94 80 LYS A C 1
ATOM 572 O O . LYS A 1 80 ? -46.294 -7.544 75.467 1.00 93.94 80 LYS A O 1
ATOM 577 N N . ALA A 1 81 ? -47.389 -9.344 76.269 1.00 94.00 81 ALA A N 1
ATOM 578 C CA . ALA A 1 81 ? -47.015 -10.253 75.187 1.00 94.00 81 ALA A CA 1
ATOM 579 C C . ALA A 1 81 ? -47.629 -9.847 73.833 1.00 94.00 81 ALA A C 1
ATOM 581 O O . ALA A 1 81 ? -46.963 -9.930 72.801 1.00 94.00 81 ALA A O 1
ATOM 582 N N . GLU A 1 82 ? -48.874 -9.366 73.824 1.00 93.94 82 GLU A N 1
ATOM 583 C CA . GLU A 1 82 ? -49.535 -8.838 72.625 1.00 93.94 82 GLU A CA 1
ATOM 584 C C . GLU A 1 82 ? -48.808 -7.602 72.087 1.00 93.94 82 GLU A C 1
ATOM 586 O O . GLU A 1 82 ? -48.512 -7.533 70.892 1.00 93.94 82 GLU A O 1
ATOM 591 N N . ASN A 1 83 ? -48.438 -6.670 72.970 1.00 93.19 83 ASN A N 1
ATOM 592 C CA . ASN A 1 83 ? -47.688 -5.472 72.597 1.00 93.19 83 ASN A CA 1
ATOM 593 C C . ASN A 1 83 ? -46.287 -5.807 72.058 1.00 93.19 83 ASN A C 1
ATOM 595 O O . ASN A 1 83 ? -45.874 -5.256 71.036 1.00 93.19 83 ASN A O 1
ATOM 599 N N . SER A 1 84 ? -45.558 -6.737 72.689 1.00 90.69 84 SER A N 1
ATOM 600 C CA . SER A 1 84 ? -44.248 -7.170 72.183 1.00 90.69 84 SER A CA 1
ATOM 601 C C . SER A 1 84 ? -44.362 -7.915 70.851 1.00 90.69 84 SER A C 1
ATOM 603 O O . SER A 1 84 ? -43.556 -7.694 69.951 1.00 90.69 84 SER A O 1
ATOM 605 N N . ALA A 1 85 ? -45.396 -8.743 70.675 1.00 95.44 85 ALA A N 1
ATOM 606 C CA . ALA A 1 85 ? -45.647 -9.434 69.414 1.00 95.44 85 ALA A CA 1
ATOM 607 C C . ALA A 1 85 ? -46.041 -8.465 68.286 1.00 95.44 85 ALA A C 1
ATOM 609 O O . ALA A 1 85 ? -45.694 -8.699 67.128 1.00 95.44 85 ALA A O 1
ATOM 610 N N . ALA A 1 86 ? -46.759 -7.379 68.590 1.00 94.38 86 ALA A N 1
ATOM 611 C CA . ALA A 1 86 ? -47.062 -6.328 67.621 1.00 94.38 86 ALA A CA 1
ATOM 612 C C . ALA A 1 86 ? -45.788 -5.596 67.162 1.00 94.38 86 ALA A C 1
ATOM 614 O O . ALA A 1 86 ? -45.585 -5.425 65.960 1.00 94.38 86 ALA A O 1
ATOM 615 N N . LEU A 1 87 ? -44.896 -5.247 68.098 1.00 95.94 87 LEU A N 1
ATOM 616 C CA . LEU A 1 87 ? -43.600 -4.633 67.784 1.00 95.94 87 LEU A CA 1
ATOM 617 C C . LEU A 1 87 ? -42.716 -5.549 66.927 1.00 95.94 87 LEU A C 1
ATOM 619 O O . LEU A 1 87 ? -42.152 -5.100 65.931 1.00 95.94 87 LEU A O 1
ATOM 623 N N . GLU A 1 88 ? -42.628 -6.837 67.264 1.00 93.56 88 GLU A N 1
ATOM 624 C CA . GLU A 1 88 ? -41.863 -7.789 66.456 1.00 93.56 88 GLU A CA 1
ATOM 625 C C . GLU A 1 88 ? -42.425 -7.959 65.040 1.00 93.56 88 GLU A C 1
ATOM 627 O O . GLU A 1 88 ? -41.651 -8.126 64.100 1.00 93.56 88 GLU A O 1
ATOM 632 N N . 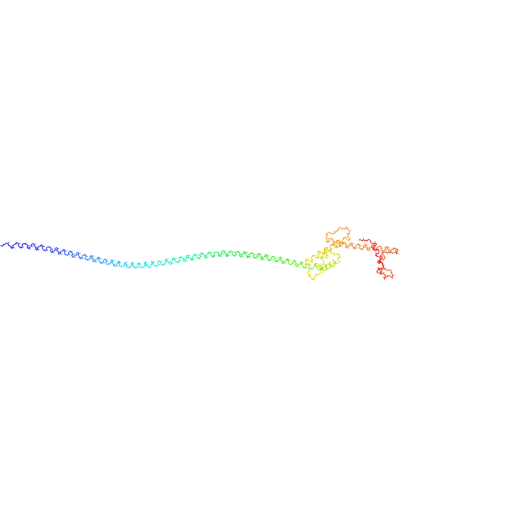ARG A 1 89 ? -43.755 -7.946 64.862 1.00 95.06 89 ARG A N 1
ATOM 633 C CA . ARG A 1 89 ? -44.362 -8.032 63.523 1.00 95.06 89 ARG A CA 1
ATOM 634 C C . ARG A 1 89 ? -44.019 -6.809 62.680 1.00 95.06 89 ARG A C 1
ATOM 636 O O . ARG A 1 89 ? -43.582 -6.986 61.550 1.00 95.06 89 ARG A O 1
ATOM 643 N N . ALA A 1 90 ? -44.123 -5.609 63.248 1.00 95.69 90 ALA A N 1
ATOM 644 C CA . ALA A 1 90 ? -43.760 -4.378 62.548 1.00 95.69 90 ALA A CA 1
ATOM 645 C C . ALA A 1 90 ? -42.274 -4.359 62.135 1.00 95.69 90 ALA A C 1
ATOM 647 O O . ALA A 1 90 ? -41.934 -3.949 61.025 1.00 95.69 90 ALA A O 1
ATOM 648 N N . GLU A 1 91 ? -41.372 -4.842 62.998 1.00 95.31 91 GLU A N 1
ATOM 649 C CA . GLU A 1 91 ? -39.948 -4.934 62.653 1.00 95.31 91 GLU A CA 1
ATOM 650 C C . GLU A 1 91 ? -39.674 -6.030 61.608 1.00 95.31 91 GLU A C 1
ATOM 652 O O . GLU A 1 91 ? -38.881 -5.806 60.693 1.00 95.31 91 GLU A O 1
ATOM 657 N N . ARG A 1 92 ? -40.357 -7.185 61.675 1.00 95.69 92 ARG A N 1
ATOM 658 C CA . ARG A 1 92 ? -40.264 -8.231 60.638 1.00 95.69 92 ARG A CA 1
ATOM 659 C C . ARG A 1 92 ? -40.740 -7.725 59.278 1.00 95.69 92 ARG A C 1
ATOM 661 O O . ARG A 1 92 ? -40.027 -7.927 58.303 1.00 95.69 92 ARG A O 1
ATOM 668 N N . GLU A 1 93 ? -41.865 -7.014 59.214 1.00 96.31 93 GLU A N 1
ATOM 669 C CA . GLU A 1 93 ? -42.365 -6.405 57.970 1.00 96.31 93 GLU A CA 1
ATOM 670 C C . GLU A 1 93 ? -41.350 -5.415 57.380 1.00 96.31 93 GLU A C 1
ATOM 672 O O . GLU A 1 93 ? -41.070 -5.426 56.180 1.00 96.31 93 GLU A O 1
ATOM 677 N N . LYS A 1 94 ? -40.717 -4.594 58.227 1.00 97.12 94 LYS A N 1
ATOM 678 C CA . LYS A 1 94 ? -39.660 -3.669 57.799 1.00 97.12 94 LYS A CA 1
ATOM 679 C C . LYS A 1 94 ? -38.417 -4.398 57.279 1.00 97.12 94 LYS A C 1
ATOM 681 O O . LYS A 1 94 ? -37.808 -3.947 56.306 1.00 97.12 94 LYS A O 1
ATOM 686 N N . GLN A 1 95 ? -38.012 -5.497 57.915 1.00 96.00 95 GLN A N 1
ATOM 687 C CA . GLN A 1 95 ? -36.897 -6.322 57.443 1.00 96.00 95 GLN A CA 1
ATOM 688 C C . GLN A 1 95 ? -37.239 -7.038 56.134 1.00 96.00 95 GLN A C 1
ATOM 690 O O . GLN A 1 95 ? -36.401 -7.085 55.236 1.00 96.00 95 GLN A O 1
ATOM 695 N N . GLU A 1 96 ? -38.466 -7.530 55.986 1.00 95.88 96 GLU A N 1
ATOM 696 C CA . GLU A 1 96 ? -38.944 -8.179 54.766 1.00 95.88 96 GLU A CA 1
ATOM 697 C C . GLU A 1 96 ? -38.963 -7.204 53.580 1.00 95.88 96 GLU A C 1
ATOM 699 O O . GLU A 1 96 ? -38.464 -7.541 52.506 1.00 95.88 96 GLU A O 1
ATOM 704 N N . ALA A 1 97 ? -39.400 -5.957 53.797 1.00 96.94 97 ALA A N 1
ATOM 705 C CA . ALA A 1 97 ? -39.319 -4.896 52.792 1.00 96.94 97 ALA A CA 1
ATOM 706 C C . ALA A 1 97 ? -37.869 -4.611 52.353 1.00 96.94 97 ALA A C 1
ATOM 708 O O . ALA A 1 97 ? -37.589 -4.530 51.157 1.00 96.94 97 ALA A O 1
ATOM 709 N N . ARG A 1 98 ? -36.922 -4.535 53.301 1.00 97.62 98 ARG A N 1
ATOM 710 C CA . ARG A 1 98 ? -35.488 -4.356 52.991 1.00 97.62 98 ARG A CA 1
ATOM 711 C C . ARG A 1 98 ? -34.907 -5.542 52.225 1.00 97.62 98 ARG A C 1
ATOM 713 O O . ARG A 1 98 ? -34.100 -5.358 51.322 1.00 97.62 98 ARG A O 1
ATOM 720 N N . VAL A 1 99 ? -35.308 -6.766 52.568 1.00 97.94 99 VAL A N 1
ATOM 721 C CA . VAL A 1 99 ? -34.881 -7.976 51.849 1.00 97.94 99 VAL A CA 1
ATOM 722 C C . VAL A 1 99 ? -35.437 -7.986 50.424 1.00 97.94 99 VAL A C 1
ATOM 724 O O . VAL A 1 99 ? -34.726 -8.399 49.508 1.00 97.94 99 VAL A O 1
ATOM 727 N N . ALA A 1 100 ? -36.671 -7.522 50.214 1.00 97.56 100 ALA A N 1
ATOM 728 C CA . ALA A 1 100 ? -37.251 -7.390 48.880 1.00 97.56 100 ALA A CA 1
ATOM 729 C C . ALA A 1 100 ? -36.488 -6.366 48.019 1.00 97.56 100 ALA A C 1
ATOM 731 O O . ALA A 1 100 ? -36.154 -6.676 46.875 1.00 97.56 100 ALA A O 1
ATOM 732 N N . GLU A 1 101 ? -36.139 -5.206 48.583 1.00 97.88 101 GLU A N 1
ATOM 733 C CA . GLU A 1 101 ? -35.329 -4.175 47.915 1.00 97.88 101 GLU A CA 1
ATOM 734 C C . GLU A 1 101 ? -33.947 -4.716 47.518 1.00 97.88 101 GLU A C 1
ATOM 736 O O . GLU A 1 101 ? -33.579 -4.683 46.344 1.00 97.88 101 GLU A O 1
ATOM 741 N N . VAL A 1 102 ? -33.230 -5.340 48.459 1.00 98.12 102 VAL A N 1
ATOM 742 C CA . VAL A 1 102 ? -31.914 -5.946 48.192 1.00 98.12 102 VAL A CA 1
ATOM 743 C C . VAL A 1 102 ? -31.997 -7.026 47.111 1.00 98.12 102 VAL A C 1
ATOM 745 O O . VAL A 1 102 ? -31.109 -7.121 46.266 1.00 98.12 102 VAL A O 1
ATOM 748 N N . ARG A 1 103 ? -33.057 -7.846 47.093 1.00 98.00 103 ARG A N 1
ATOM 749 C CA . ARG A 1 103 ? -33.254 -8.855 46.037 1.00 98.00 103 ARG A CA 1
ATOM 750 C C . ARG A 1 103 ? -33.435 -8.216 44.662 1.00 98.00 103 ARG A C 1
ATOM 752 O O . ARG A 1 103 ? -32.871 -8.722 43.694 1.00 98.00 103 ARG A O 1
ATOM 759 N N . GLN A 1 104 ? -34.185 -7.120 44.579 1.00 98.25 104 GLN A N 1
ATOM 760 C CA . GLN A 1 104 ? -34.390 -6.396 43.328 1.00 98.25 104 GLN A CA 1
ATOM 761 C C . GLN A 1 104 ? -33.088 -5.751 42.831 1.00 98.25 104 GLN A C 1
ATOM 763 O O . GLN A 1 104 ? -32.756 -5.872 41.651 1.00 98.25 104 GLN A O 1
ATOM 768 N N . GLU A 1 105 ? -32.315 -5.123 43.722 1.00 97.75 105 GLU A N 1
ATOM 769 C CA . GLU A 1 105 ? -31.002 -4.562 43.384 1.00 97.75 105 GLU A CA 1
ATOM 770 C C . GLU A 1 105 ? -30.022 -5.639 42.911 1.00 97.75 105 GLU A C 1
ATOM 772 O O . GLU A 1 105 ? -29.319 -5.449 41.915 1.00 97.75 105 GLU A O 1
ATOM 777 N N . LEU A 1 106 ? -30.003 -6.794 43.586 1.00 98.31 106 LEU A N 1
ATOM 778 C CA . LEU A 1 106 ? -29.150 -7.918 43.209 1.00 98.31 106 LEU A CA 1
ATOM 779 C C . LEU A 1 106 ? -29.495 -8.421 41.802 1.00 98.31 106 LEU A C 1
ATOM 781 O O . LEU A 1 106 ? -28.595 -8.652 40.997 1.00 98.31 106 LEU A O 1
ATOM 785 N N . GLN A 1 107 ? -30.787 -8.542 41.486 1.00 98.38 107 GLN A N 1
ATOM 786 C CA . GLN A 1 107 ? -31.239 -8.946 40.157 1.00 98.38 107 GLN A CA 1
ATOM 787 C C . GLN A 1 107 ? -30.825 -7.929 39.084 1.00 98.38 107 GLN A C 1
ATOM 789 O O . GLN A 1 107 ? -30.247 -8.313 38.067 1.00 98.38 107 GLN A O 1
ATOM 794 N N . ALA A 1 108 ? -31.034 -6.633 39.333 1.00 98.31 108 ALA A N 1
ATOM 795 C CA . ALA A 1 108 ? -30.618 -5.579 38.408 1.00 98.31 108 ALA A CA 1
ATOM 796 C C . ALA A 1 108 ? -29.094 -5.585 38.168 1.00 98.31 108 ALA A C 1
ATOM 798 O O . ALA A 1 108 ? -28.620 -5.344 37.053 1.00 98.31 108 ALA A O 1
ATOM 799 N N . LEU A 1 109 ? -28.305 -5.888 39.203 1.00 97.88 109 LEU A N 1
ATOM 800 C CA . LEU A 1 109 ? -26.851 -5.973 39.104 1.00 97.88 109 LEU A CA 1
ATOM 801 C C . LEU A 1 109 ? -26.391 -7.203 38.308 1.00 97.88 109 LEU A C 1
ATOM 803 O O . LEU A 1 109 ? -25.442 -7.093 37.527 1.00 97.88 109 LEU A O 1
ATOM 807 N N . VAL A 1 110 ? -27.082 -8.339 38.450 1.00 98.50 110 VAL A N 1
ATOM 808 C CA . VAL A 1 110 ? -26.852 -9.543 37.635 1.00 98.50 110 VAL A CA 1
ATOM 809 C C . VAL A 1 110 ? -27.122 -9.253 36.158 1.00 98.50 110 VAL A C 1
ATOM 811 O O . VAL A 1 110 ? -26.243 -9.478 35.328 1.00 98.50 110 VAL A O 1
ATOM 814 N N . GLU A 1 111 ? -28.272 -8.663 35.824 1.00 98.31 111 GLU A N 1
ATOM 815 C CA . GLU A 1 111 ? -28.623 -8.320 34.436 1.00 98.31 111 GLU A CA 1
ATOM 816 C C . GLU A 1 111 ? -27.589 -7.371 33.801 1.00 98.31 111 GLU A C 1
ATOM 818 O O . GLU A 1 111 ? -27.148 -7.565 32.660 1.00 98.31 111 GLU A O 1
ATOM 823 N N . LYS A 1 112 ? -27.123 -6.374 34.565 1.00 98.44 112 LYS A N 1
ATOM 824 C CA . LYS A 1 112 ? -26.059 -5.459 34.130 1.00 98.44 112 LYS A CA 1
ATOM 825 C C . LYS A 1 112 ? -24.729 -6.181 33.905 1.00 98.44 112 LYS A C 1
ATOM 827 O O . LYS A 1 112 ? -24.033 -5.874 32.935 1.00 98.44 112 LYS A O 1
ATOM 832 N N . HIS A 1 113 ? -24.362 -7.115 34.781 1.00 97.94 113 HIS A N 1
ATOM 833 C CA . HIS A 1 113 ? -23.132 -7.891 34.640 1.00 97.94 113 HIS A CA 1
ATOM 834 C C . HIS A 1 113 ? -23.157 -8.753 33.377 1.00 97.94 113 HIS A C 1
ATOM 836 O O . HIS A 1 113 ? -22.212 -8.703 32.590 1.00 97.94 113 HIS A O 1
ATOM 842 N N . GLU A 1 114 ? -24.261 -9.456 33.121 1.00 98.38 114 GLU A N 1
ATOM 843 C CA . GLU A 1 114 ? -24.412 -10.250 31.903 1.00 98.38 114 GLU A CA 1
ATOM 844 C C . GLU A 1 114 ? -24.332 -9.385 30.636 1.00 98.38 114 GLU A C 1
ATOM 846 O O . GLU A 1 114 ? -23.722 -9.780 29.640 1.00 98.38 114 GLU A O 1
ATOM 851 N N . SER A 1 115 ? -24.933 -8.187 30.646 1.00 98.25 115 SER A N 1
ATOM 852 C CA . SER A 1 115 ? -24.816 -7.243 29.525 1.00 98.25 115 SER A CA 1
ATOM 853 C C . SER A 1 115 ? -23.362 -6.836 29.284 1.00 98.25 115 SER A C 1
ATOM 855 O O . SER A 1 115 ? -22.897 -6.863 28.145 1.00 98.25 115 SER A O 1
ATOM 857 N N . LEU A 1 116 ? -22.627 -6.500 30.347 1.00 98.06 116 LEU A N 1
ATOM 858 C CA . LEU A 1 116 ? -21.215 -6.130 30.254 1.00 98.06 116 LEU A CA 1
ATOM 859 C C . LEU A 1 116 ? -20.340 -7.289 29.769 1.00 98.06 116 LEU A C 1
ATOM 861 O O . LEU A 1 116 ? -19.401 -7.062 29.009 1.00 98.06 116 LEU A O 1
ATOM 865 N N . GLU A 1 117 ? -20.648 -8.524 30.162 1.00 97.94 117 GLU A N 1
ATOM 866 C CA . GLU A 1 117 ? -19.923 -9.704 29.696 1.00 97.94 117 GLU A CA 1
ATOM 867 C C . GLU A 1 117 ? -20.114 -9.919 28.184 1.00 97.94 117 GLU A C 1
ATOM 869 O O . GLU A 1 117 ? -19.144 -10.157 27.456 1.00 97.94 117 GLU A O 1
ATOM 874 N N . ARG A 1 118 ? -21.349 -9.770 27.679 1.00 98.38 118 ARG A N 1
ATOM 875 C CA . ARG A 1 118 ? -21.644 -9.828 26.233 1.00 98.38 118 ARG A CA 1
ATOM 876 C C . ARG A 1 118 ? -20.921 -8.716 25.465 1.00 98.38 118 ARG A C 1
ATOM 878 O O . ARG A 1 118 ? -20.340 -8.974 24.404 1.00 98.38 118 ARG A O 1
ATOM 885 N N . ASP A 1 119 ? -20.902 -7.503 26.012 1.00 98.00 119 ASP A N 1
ATOM 886 C CA . ASP A 1 119 ? -20.183 -6.369 25.427 1.00 98.00 119 ASP A CA 1
ATOM 887 C C . ASP A 1 119 ? -18.665 -6.593 25.413 1.00 98.00 119 ASP A C 1
ATOM 889 O O . ASP A 1 119 ? -18.015 -6.292 24.408 1.00 98.00 119 ASP A O 1
ATOM 893 N N . SER A 1 120 ? -18.092 -7.153 26.488 1.00 98.06 120 SER A N 1
ATOM 894 C CA . SER A 1 120 ? -16.664 -7.497 26.562 1.00 98.06 120 SER A CA 1
ATOM 895 C C . SER A 1 120 ? -16.290 -8.493 25.474 1.00 98.06 120 SER A C 1
ATOM 897 O O . SER A 1 120 ? -15.414 -8.207 24.658 1.00 98.06 120 SER A O 1
ATOM 899 N N . LYS A 1 121 ? -17.035 -9.601 25.364 1.00 98.25 121 LYS A N 1
ATOM 900 C CA . LYS A 1 121 ? -16.827 -10.622 24.322 1.00 98.25 121 LYS A CA 1
ATOM 901 C C . LYS A 1 121 ? -16.927 -10.033 22.910 1.00 98.25 121 LYS A C 1
ATOM 903 O O . LYS A 1 121 ? -16.150 -10.377 22.021 1.00 98.25 121 LYS A O 1
ATOM 908 N N . THR A 1 122 ? -17.855 -9.099 22.696 1.00 98.38 122 THR A N 1
ATOM 909 C CA . THR A 1 122 ? -18.010 -8.400 21.409 1.00 98.38 122 THR A CA 1
ATOM 910 C C . THR A 1 122 ? -16.831 -7.472 21.107 1.00 98.38 122 THR A C 1
ATOM 912 O O . THR A 1 122 ? -16.386 -7.368 19.963 1.00 98.38 122 THR A O 1
ATOM 915 N N . ARG A 1 123 ? -16.308 -6.762 22.110 1.00 98.25 123 ARG A N 1
ATOM 916 C CA . ARG A 1 123 ? -15.120 -5.911 21.941 1.00 98.25 123 ARG A CA 1
ATOM 917 C C . ARG A 1 123 ? -13.866 -6.741 21.697 1.00 98.25 123 ARG A C 1
ATOM 919 O O . ARG A 1 123 ? -13.074 -6.370 20.836 1.00 98.25 123 ARG A O 1
ATOM 926 N N . GLU A 1 124 ? -13.712 -7.866 22.386 1.00 98.00 124 GLU A N 1
ATOM 927 C CA . GLU A 1 124 ? -12.602 -8.802 22.189 1.00 98.00 124 GLU A CA 1
ATOM 928 C C . GLU A 1 124 ? -12.566 -9.346 20.757 1.00 98.00 124 GLU A C 1
ATOM 930 O O . GLU A 1 124 ? -11.516 -9.309 20.112 1.00 98.00 124 GLU A O 1
ATOM 935 N N . SER A 1 125 ? -13.713 -9.758 20.205 1.00 97.81 125 SER A N 1
ATOM 936 C CA . SER A 1 125 ? -13.781 -10.245 18.821 1.00 97.81 125 SER A CA 1
ATOM 937 C C . SER A 1 125 ? -13.482 -9.144 17.794 1.00 97.81 125 SER A C 1
ATOM 939 O O . SER A 1 125 ? -12.738 -9.375 16.838 1.00 97.81 125 SER A O 1
ATOM 941 N N . LYS A 1 126 ? -13.958 -7.910 18.020 1.00 98.44 126 LYS A N 1
ATOM 942 C CA . LYS A 1 126 ? -13.602 -6.737 17.195 1.00 98.44 126 LYS A CA 1
ATOM 943 C C . LYS A 1 126 ? -12.111 -6.398 17.264 1.00 98.44 126 LYS A C 1
ATOM 945 O O . LYS A 1 126 ? -11.512 -6.109 16.230 1.00 98.44 126 LYS A O 1
ATOM 950 N N . LEU A 1 127 ? -11.504 -6.443 18.451 1.00 98.50 127 LEU A N 1
ATOM 951 C CA . LEU A 1 127 ? -10.069 -6.197 18.629 1.00 98.50 127 LEU A CA 1
ATOM 952 C C . LEU A 1 127 ? -9.223 -7.269 17.936 1.00 98.50 127 LEU A C 1
ATOM 954 O O . LEU A 1 127 ? -8.231 -6.934 17.290 1.00 98.50 127 LEU A O 1
ATOM 958 N N . ALA A 1 128 ? -9.631 -8.538 18.007 1.00 98.31 128 ALA A N 1
ATOM 959 C CA . ALA A 1 128 ? -8.961 -9.626 17.300 1.00 98.31 128 ALA A CA 1
ATOM 960 C C . ALA A 1 128 ? -8.995 -9.420 15.774 1.00 98.31 128 ALA A C 1
ATOM 962 O O . ALA A 1 128 ? -7.956 -9.522 15.117 1.00 98.31 128 ALA A O 1
ATOM 963 N N . LEU A 1 129 ? -10.157 -9.046 15.223 1.00 98.50 129 LEU A N 1
ATOM 964 C CA . LEU A 1 129 ? -10.307 -8.715 13.802 1.00 98.50 129 LEU A CA 1
ATOM 965 C C . LEU A 1 129 ? -9.437 -7.517 13.394 1.00 98.50 129 LEU A C 1
ATOM 967 O O . LEU A 1 129 ? -8.732 -7.581 12.386 1.00 98.50 129 LEU A O 1
ATOM 971 N N . ALA A 1 130 ? -9.430 -6.447 14.193 1.00 98.25 130 ALA A N 1
ATOM 972 C CA . ALA A 1 130 ? -8.609 -5.266 13.931 1.00 98.25 130 ALA A CA 1
ATOM 973 C C . ALA A 1 130 ? -7.106 -5.593 13.954 1.00 98.25 130 ALA A C 1
ATOM 975 O O . ALA A 1 130 ? -6.364 -5.153 13.077 1.00 98.25 130 ALA A O 1
ATOM 976 N N . LEU A 1 131 ? -6.652 -6.414 14.907 1.00 98.31 131 LEU A N 1
ATOM 977 C CA . LEU A 1 131 ? -5.263 -6.873 14.971 1.00 98.31 131 LEU A CA 1
ATOM 978 C C . LEU A 1 131 ? -4.880 -7.726 13.761 1.00 98.31 131 LEU A C 1
ATOM 980 O O . LEU A 1 131 ? -3.773 -7.580 13.242 1.00 98.31 131 LEU A O 1
ATOM 984 N N . GLN A 1 132 ? -5.769 -8.608 13.302 1.00 98.25 132 GLN A N 1
ATOM 985 C CA . GLN A 1 132 ? -5.522 -9.404 12.103 1.00 98.25 132 GLN A CA 1
ATOM 986 C C . GLN A 1 132 ? -5.413 -8.509 10.863 1.00 98.25 132 GLN A C 1
ATOM 988 O O . GLN A 1 132 ? -4.435 -8.622 10.127 1.00 98.25 132 GLN A O 1
ATOM 993 N N . SER A 1 133 ? -6.347 -7.572 10.685 1.00 98.06 133 SER A N 1
ATOM 994 C CA . SER A 1 133 ? -6.314 -6.606 9.581 1.00 98.06 133 SER A CA 1
ATOM 995 C C . SER A 1 133 ? -5.075 -5.703 9.624 1.00 98.06 133 SER A C 1
ATOM 997 O O . SER A 1 133 ? -4.507 -5.377 8.585 1.00 98.06 133 SER A O 1
ATOM 999 N N . ALA A 1 134 ? -4.621 -5.296 10.811 1.00 98.12 134 ALA A N 1
ATOM 1000 C CA . ALA A 1 134 ? -3.406 -4.499 10.950 1.00 98.12 134 ALA A CA 1
ATOM 1001 C C . ALA A 1 134 ? -2.149 -5.306 10.581 1.00 98.12 134 ALA A C 1
ATOM 1003 O O . ALA A 1 134 ? -1.224 -4.775 9.964 1.00 98.12 134 ALA A O 1
ATOM 1004 N N . LYS A 1 135 ? -2.109 -6.603 10.919 1.00 98.12 135 LYS A N 1
ATOM 1005 C CA . LYS A 1 135 ? -1.010 -7.499 10.528 1.00 98.12 135 LYS A CA 1
ATOM 1006 C C . LYS A 1 135 ? -0.945 -7.693 9.014 1.00 98.12 135 LYS A C 1
ATOM 1008 O O . LYS A 1 135 ? 0.154 -7.639 8.465 1.00 98.12 135 LYS A O 1
ATOM 1013 N N . THR A 1 136 ? -2.084 -7.885 8.346 1.00 98.19 136 THR A N 1
ATOM 1014 C CA . THR A 1 136 ? -2.124 -8.017 6.880 1.00 98.19 136 THR A CA 1
ATOM 1015 C C . THR A 1 136 ? -1.694 -6.720 6.200 1.00 98.19 136 THR A C 1
ATOM 1017 O O . THR A 1 136 ? -0.778 -6.749 5.382 1.00 98.19 136 THR A O 1
ATOM 1020 N N . ALA A 1 137 ? -2.230 -5.573 6.628 1.00 97.75 137 ALA A N 1
ATOM 1021 C CA . ALA A 1 137 ? -1.842 -4.266 6.094 1.00 97.75 137 ALA A CA 1
ATOM 1022 C C . ALA A 1 137 ? -0.341 -3.971 6.285 1.00 97.75 137 ALA A C 1
ATOM 1024 O O . ALA A 1 137 ? 0.318 -3.416 5.402 1.00 97.75 137 ALA A O 1
ATOM 1025 N N . LYS A 1 138 ? 0.239 -4.386 7.423 1.00 97.75 138 LYS A N 1
ATOM 1026 C CA . LYS A 1 138 ? 1.684 -4.282 7.662 1.00 97.75 138 LYS A CA 1
ATOM 1027 C C . LYS A 1 138 ? 2.486 -5.144 6.686 1.00 97.75 138 LYS A C 1
ATOM 1029 O O . LYS A 1 138 ? 3.486 -4.662 6.160 1.00 97.75 138 LYS A O 1
ATOM 1034 N N . ALA A 1 139 ? 2.072 -6.389 6.446 1.00 97.88 139 ALA A N 1
ATOM 1035 C CA . ALA A 1 139 ? 2.749 -7.280 5.504 1.00 97.88 139 ALA A CA 1
ATOM 1036 C C . ALA A 1 139 ? 2.710 -6.726 4.068 1.00 97.88 139 ALA A C 1
ATOM 1038 O O . ALA A 1 139 ? 3.732 -6.716 3.383 1.00 97.88 139 ALA A O 1
ATOM 1039 N N . GLU A 1 140 ? 1.564 -6.191 3.641 1.00 97.31 140 GLU A N 1
ATOM 1040 C CA . GLU A 1 140 ? 1.406 -5.533 2.337 1.00 97.31 140 GLU A CA 1
ATOM 1041 C C . GLU A 1 140 ? 2.310 -4.302 2.207 1.00 97.31 140 GLU A C 1
ATOM 1043 O O . GLU A 1 140 ? 3.033 -4.157 1.221 1.00 97.31 140 GLU A O 1
ATOM 1048 N N . SER A 1 141 ? 2.348 -3.457 3.240 1.00 96.69 141 SER A N 1
ATOM 1049 C CA . SER A 1 141 ? 3.209 -2.268 3.264 1.00 96.69 141 SER A CA 1
ATOM 1050 C C . SER A 1 141 ? 4.698 -2.632 3.232 1.00 96.69 141 SER A C 1
ATOM 1052 O O . SER A 1 141 ? 5.485 -1.978 2.550 1.00 96.69 141 SER A O 1
ATOM 1054 N N . GLN A 1 142 ? 5.100 -3.695 3.936 1.00 97.81 142 GLN A N 1
ATOM 1055 C CA . GLN A 1 142 ? 6.477 -4.200 3.905 1.00 97.81 142 GLN A CA 1
ATOM 1056 C C . GLN A 1 142 ? 6.862 -4.732 2.523 1.00 97.81 142 GLN A C 1
ATOM 1058 O O . GLN A 1 142 ? 7.970 -4.464 2.061 1.00 97.81 142 GLN A O 1
ATOM 1063 N N . LYS A 1 143 ? 5.950 -5.437 1.845 1.00 97.31 143 LYS A N 1
ATOM 1064 C CA . LYS A 1 143 ? 6.162 -5.898 0.470 1.00 97.31 143 LYS A CA 1
ATOM 1065 C C . LYS A 1 143 ? 6.352 -4.719 -0.491 1.00 97.31 143 LYS A C 1
ATOM 1067 O O . LYS A 1 143 ? 7.331 -4.699 -1.231 1.00 97.31 143 LYS A O 1
ATOM 1072 N N . ALA A 1 144 ? 5.483 -3.710 -0.428 1.00 95.81 144 ALA A N 1
ATOM 1073 C CA . ALA A 1 144 ? 5.605 -2.509 -1.258 1.00 95.81 144 ALA A CA 1
ATOM 1074 C C . ALA A 1 144 ? 6.946 -1.784 -1.034 1.00 95.81 144 ALA A C 1
ATOM 1076 O O . ALA A 1 144 ? 7.576 -1.312 -1.979 1.00 95.81 144 ALA A O 1
ATOM 1077 N N . LEU A 1 145 ? 7.431 -1.741 0.211 1.00 96.38 145 LEU A N 1
ATOM 1078 C CA . LEU A 1 145 ? 8.723 -1.136 0.534 1.00 96.38 145 LEU A CA 1
ATOM 1079 C C . LEU A 1 145 ? 9.902 -1.907 -0.086 1.00 96.38 145 LEU A C 1
ATOM 1081 O O . LEU A 1 145 ? 10.825 -1.282 -0.609 1.00 96.38 145 LEU A O 1
ATOM 1085 N N . GLN A 1 146 ? 9.854 -3.244 -0.096 1.00 95.94 146 GLN A N 1
ATOM 1086 C CA . GLN A 1 146 ? 10.857 -4.073 -0.777 1.00 95.94 146 GLN A CA 1
ATOM 1087 C C . GLN A 1 146 ? 10.855 -3.849 -2.296 1.00 95.94 146 GLN A C 1
ATOM 1089 O O . GLN A 1 146 ? 11.923 -3.746 -2.901 1.00 95.94 146 GLN A O 1
ATOM 1094 N N . GLU A 1 147 ? 9.675 -3.727 -2.910 1.00 94.06 147 GLU A N 1
ATOM 1095 C CA . GLU A 1 147 ? 9.538 -3.425 -4.342 1.00 94.06 147 GLU A CA 1
ATOM 1096 C C . GLU A 1 147 ? 10.133 -2.049 -4.690 1.00 94.06 147 GLU A C 1
ATOM 1098 O O . GLU A 1 147 ? 10.867 -1.919 -5.672 1.00 94.06 147 GLU A O 1
ATOM 1103 N N . ILE A 1 148 ? 9.903 -1.033 -3.849 1.00 89.94 148 ILE A N 1
ATOM 1104 C CA . ILE A 1 148 ? 10.511 0.300 -3.999 1.00 89.94 148 ILE A CA 1
ATOM 1105 C C . ILE A 1 148 ? 12.038 0.235 -3.875 1.00 89.94 148 ILE A C 1
ATOM 1107 O O . ILE A 1 148 ? 12.751 0.854 -4.670 1.00 89.94 148 ILE A O 1
ATOM 1111 N N . GLU A 1 149 ? 12.567 -0.522 -2.914 1.00 89.88 149 GLU A N 1
ATOM 1112 C CA . GLU A 1 149 ? 14.015 -0.663 -2.746 1.00 89.88 149 GLU A CA 1
ATOM 1113 C C . GLU A 1 149 ? 14.664 -1.391 -3.936 1.00 89.88 149 GLU A C 1
ATOM 1115 O O . GLU A 1 149 ? 15.733 -0.989 -4.405 1.00 89.88 149 GLU A O 1
ATOM 1120 N N . ALA A 1 150 ? 14.002 -2.421 -4.471 1.00 89.06 150 ALA A N 1
ATOM 1121 C CA . ALA A 1 150 ? 14.444 -3.117 -5.675 1.00 89.06 150 ALA A CA 1
ATOM 1122 C C . ALA A 1 150 ? 14.459 -2.182 -6.895 1.00 89.06 150 ALA A C 1
ATOM 1124 O O . ALA A 1 150 ? 15.473 -2.101 -7.592 1.00 89.06 150 ALA A O 1
ATOM 1125 N N . MET A 1 151 ? 13.389 -1.406 -7.109 1.00 85.12 151 MET A N 1
ATOM 1126 C CA . MET A 1 151 ? 13.340 -0.393 -8.170 1.00 85.12 151 MET A CA 1
ATOM 1127 C C . MET A 1 151 ? 14.465 0.637 -8.032 1.00 85.12 151 MET A C 1
ATOM 1129 O O . MET A 1 151 ? 15.107 0.981 -9.024 1.00 85.12 151 MET A O 1
ATOM 1133 N N . LYS A 1 152 ? 14.767 1.085 -6.808 1.00 83.75 152 LYS A N 1
ATOM 1134 C CA . LYS A 1 152 ? 15.873 2.016 -6.548 1.00 83.75 152 LYS A CA 1
ATOM 1135 C C . LYS A 1 152 ? 17.233 1.429 -6.944 1.00 83.75 152 LYS A C 1
ATOM 1137 O O . LYS A 1 152 ? 18.048 2.144 -7.523 1.00 83.75 152 LYS A O 1
ATOM 1142 N N . LYS A 1 153 ? 17.484 0.146 -6.661 1.00 85.69 153 LYS A N 1
ATOM 1143 C CA . LYS A 1 153 ? 18.734 -0.540 -7.047 1.00 85.69 153 LYS A CA 1
ATOM 1144 C C . LYS A 1 153 ? 18.866 -0.672 -8.565 1.00 85.69 153 LYS A C 1
ATOM 1146 O O . LYS A 1 153 ? 19.939 -0.411 -9.100 1.00 85.69 153 LYS A O 1
ATOM 1151 N N . ILE A 1 154 ? 17.777 -1.011 -9.257 1.00 82.25 154 ILE A N 1
ATOM 1152 C CA . ILE A 1 154 ? 17.753 -1.084 -10.726 1.00 82.25 154 ILE A CA 1
ATOM 1153 C C . ILE A 1 154 ? 18.012 0.301 -11.333 1.00 82.25 154 ILE A C 1
ATOM 1155 O O . ILE A 1 154 ? 18.859 0.441 -12.213 1.00 82.25 154 ILE A O 1
ATOM 1159 N N . ALA A 1 155 ? 17.338 1.334 -10.823 1.00 77.88 155 ALA A N 1
ATOM 1160 C CA . ALA A 1 155 ? 17.531 2.712 -11.259 1.00 77.88 155 ALA A CA 1
ATOM 1161 C C . ALA A 1 155 ? 18.986 3.174 -11.075 1.00 77.88 155 ALA A C 1
ATOM 1163 O O . ALA A 1 155 ? 19.565 3.740 -11.997 1.00 77.88 155 ALA A O 1
ATOM 1164 N N . ALA A 1 156 ? 19.609 2.881 -9.929 1.00 78.06 156 ALA A N 1
ATOM 1165 C CA . ALA A 1 156 ? 21.007 3.238 -9.682 1.00 78.06 156 ALA A CA 1
ATOM 1166 C C . ALA A 1 156 ? 21.967 2.689 -10.757 1.00 78.06 156 ALA A C 1
ATOM 1168 O O . ALA A 1 156 ? 22.928 3.370 -11.099 1.00 78.06 156 ALA A O 1
ATOM 1169 N N . GLY A 1 157 ? 21.686 1.506 -11.317 1.00 79.06 157 GLY A N 1
ATOM 1170 C CA . GLY A 1 157 ? 22.437 0.945 -12.445 1.00 79.06 157 GLY A CA 1
ATOM 1171 C C . GLY A 1 157 ? 22.064 1.548 -13.805 1.00 79.06 157 GLY A C 1
ATOM 1172 O O . GLY A 1 157 ? 22.940 1.811 -14.618 1.00 79.06 157 GLY A O 1
ATOM 1173 N N . ALA A 1 158 ? 20.779 1.801 -14.065 1.00 76.81 158 ALA A N 1
ATOM 1174 C CA . ALA A 1 158 ? 20.320 2.351 -15.346 1.00 76.81 158 ALA A CA 1
ATOM 1175 C C . ALA A 1 158 ? 20.734 3.819 -15.570 1.00 76.81 158 ALA A C 1
ATOM 1177 O O . ALA A 1 158 ? 20.814 4.275 -16.709 1.00 76.81 158 ALA A O 1
ATOM 1178 N N . PHE A 1 159 ? 20.988 4.562 -14.489 1.00 79.44 159 PHE A N 1
ATOM 1179 C CA . PHE A 1 159 ? 21.331 5.984 -14.527 1.00 79.44 159 PHE A CA 1
ATOM 1180 C C . PHE A 1 159 ? 22.820 6.274 -14.291 1.00 79.44 159 PHE A C 1
ATOM 1182 O O . PHE A 1 159 ? 23.161 7.432 -14.065 1.00 79.44 159 PHE A O 1
ATOM 1189 N N . THR A 1 160 ? 23.717 5.282 -14.343 1.00 85.19 160 THR A N 1
ATOM 1190 C CA . THR A 1 160 ? 25.156 5.500 -14.081 1.00 85.19 160 THR A CA 1
ATOM 1191 C C . THR A 1 160 ? 25.780 6.536 -15.012 1.00 85.19 160 THR A C 1
ATOM 1193 O O . THR A 1 160 ? 26.553 7.377 -14.559 1.00 85.19 160 THR A O 1
ATOM 1196 N N . ASP A 1 161 ? 25.395 6.522 -16.290 1.00 86.88 161 ASP A N 1
ATOM 1197 C CA . ASP A 1 161 ? 25.928 7.438 -17.307 1.00 86.88 161 ASP A CA 1
ATOM 1198 C C . ASP A 1 161 ? 25.095 8.720 -17.455 1.00 86.88 161 ASP A C 1
ATOM 1200 O O . ASP A 1 161 ? 25.543 9.688 -18.076 1.00 86.88 161 ASP A O 1
ATOM 1204 N N . LEU A 1 162 ? 23.900 8.761 -16.847 1.00 87.69 162 LEU A N 1
ATOM 1205 C CA . LEU A 1 162 ? 22.975 9.887 -16.971 1.00 87.69 162 LEU A CA 1
ATOM 1206 C C . LEU A 1 162 ? 23.612 11.221 -16.538 1.00 87.69 162 LEU A C 1
ATOM 1208 O O . LEU A 1 162 ? 23.480 12.173 -17.303 1.00 87.69 162 LEU A O 1
ATOM 1212 N N . PRO A 1 163 ? 24.341 11.337 -15.405 1.00 87.12 163 PRO A N 1
ATOM 1213 C CA . PRO A 1 163 ? 24.973 12.599 -15.020 1.00 87.12 163 PRO A CA 1
ATOM 1214 C C . PRO A 1 163 ? 25.881 13.163 -16.112 1.00 87.12 163 PRO A C 1
ATOM 1216 O O . PRO A 1 163 ? 25.823 14.353 -16.407 1.00 87.12 163 PRO A O 1
ATOM 1219 N N . ARG A 1 164 ? 26.665 12.297 -16.764 1.00 88.19 164 ARG A N 1
ATOM 1220 C CA . ARG A 1 164 ? 27.579 12.711 -17.827 1.00 88.19 164 ARG A CA 1
ATOM 1221 C C . ARG A 1 164 ? 26.825 13.152 -19.077 1.00 88.19 164 ARG A C 1
ATOM 1223 O O . ARG A 1 164 ? 27.108 14.227 -19.591 1.00 88.19 164 ARG A O 1
ATOM 1230 N N . SER A 1 165 ? 25.819 12.390 -19.512 1.00 89.38 165 SER A N 1
ATOM 1231 C CA . SER A 1 165 ? 24.978 12.780 -20.653 1.00 89.38 165 SER A CA 1
ATOM 1232 C C . SER A 1 165 ? 24.214 14.086 -20.410 1.00 89.38 165 SER A C 1
ATOM 1234 O O . SER A 1 165 ? 24.055 14.882 -21.331 1.00 89.38 165 SER A O 1
ATOM 1236 N N . VAL A 1 166 ? 23.765 14.332 -19.176 1.00 88.88 166 VAL A N 1
ATOM 1237 C CA . VAL A 1 166 ? 23.120 15.592 -18.778 1.00 88.88 166 VAL A CA 1
ATOM 1238 C C . VAL A 1 166 ? 24.118 16.749 -18.818 1.00 88.88 166 VAL A C 1
ATOM 1240 O O . VAL A 1 166 ? 23.789 17.805 -19.356 1.00 88.88 166 VAL A O 1
ATOM 1243 N N . SER A 1 167 ? 25.341 16.563 -18.306 1.00 89.06 167 SER A N 1
ATOM 1244 C CA . SER A 1 167 ? 26.404 17.570 -18.418 1.00 89.06 167 SER A CA 1
ATOM 1245 C C . SER A 1 167 ? 26.708 17.900 -19.879 1.00 89.06 167 SER A C 1
ATOM 1247 O O . SER A 1 167 ? 26.715 19.079 -20.237 1.00 89.06 167 SER A O 1
ATOM 1249 N N . ASP A 1 168 ? 26.867 16.884 -20.729 1.00 90.12 168 ASP A N 1
ATOM 1250 C CA . ASP A 1 168 ? 27.135 17.054 -22.159 1.00 90.12 168 ASP A CA 1
ATOM 1251 C C . ASP A 1 168 ? 25.986 17.797 -22.862 1.00 90.12 168 ASP A C 1
ATOM 1253 O O . ASP A 1 168 ? 26.225 18.765 -23.588 1.00 90.12 168 ASP A O 1
ATOM 1257 N N . ALA A 1 169 ? 24.730 17.419 -22.590 1.00 89.50 169 ALA A N 1
ATOM 1258 C CA . ALA A 1 169 ? 23.553 18.109 -23.118 1.00 89.50 169 ALA A CA 1
ATOM 1259 C C . ALA A 1 169 ? 23.493 19.571 -22.645 1.00 89.50 169 ALA A C 1
ATOM 1261 O O . ALA A 1 169 ? 23.264 20.479 -23.445 1.00 89.50 169 ALA A O 1
ATOM 1262 N N . SER A 1 170 ? 23.759 19.827 -21.361 1.00 88.44 170 SER A N 1
ATOM 1263 C CA . SER A 1 170 ? 23.772 21.184 -20.808 1.00 88.44 170 SER A CA 1
ATOM 1264 C C . SER A 1 170 ? 24.852 22.065 -21.438 1.00 88.44 170 SER A C 1
ATOM 1266 O O . SER A 1 170 ? 24.597 23.237 -21.712 1.00 88.44 170 SER A O 1
ATOM 1268 N N . ALA A 1 171 ? 26.035 21.512 -21.719 1.00 89.25 171 ALA A N 1
ATOM 1269 C CA . ALA A 1 171 ? 27.115 22.225 -22.388 1.00 89.25 171 ALA A CA 1
ATOM 1270 C C . ALA A 1 171 ? 26.763 22.522 -23.853 1.00 89.25 171 ALA A C 1
ATOM 1272 O O . ALA A 1 171 ? 26.961 23.647 -24.313 1.00 89.25 171 ALA A O 1
ATOM 1273 N N . PHE A 1 172 ? 26.186 21.542 -24.555 1.00 89.00 172 PHE A N 1
ATOM 1274 C CA . PHE A 1 172 ? 25.747 21.682 -25.941 1.00 89.00 172 PHE A CA 1
ATOM 1275 C C . PHE A 1 172 ? 24.715 22.806 -26.103 1.00 89.00 172 PHE A C 1
ATOM 1277 O O . PHE A 1 172 ? 24.939 23.749 -26.858 1.00 89.00 172 PHE A O 1
ATOM 1284 N N . TYR A 1 173 ? 23.618 22.759 -25.341 1.00 87.25 173 TYR A N 1
ATOM 1285 C CA . TYR A 1 173 ? 22.542 23.747 -25.461 1.00 87.25 173 TYR A CA 1
ATOM 1286 C C . TYR A 1 173 ? 22.918 25.130 -24.915 1.00 87.25 173 TYR A C 1
ATOM 1288 O O . TYR A 1 173 ? 22.359 26.139 -25.342 1.00 87.25 173 TYR A O 1
ATOM 1296 N N . ARG A 1 174 ? 23.899 25.223 -24.008 1.00 85.75 174 ARG A N 1
ATOM 1297 C CA . ARG A 1 174 ? 24.443 26.517 -23.563 1.00 85.75 174 ARG A CA 1
ATOM 1298 C C . ARG A 1 174 ? 25.135 27.268 -24.703 1.00 85.75 174 ARG A C 1
ATOM 1300 O O . ARG A 1 174 ? 25.029 28.492 -24.754 1.00 85.75 174 ARG A O 1
ATOM 1307 N N . ALA A 1 175 ? 25.821 26.545 -25.589 1.00 83.12 175 ALA A N 1
ATOM 1308 C CA . ALA A 1 175 ? 26.557 27.109 -26.719 1.00 83.12 175 ALA A CA 1
ATOM 1309 C C . ALA A 1 175 ? 25.661 27.502 -27.911 1.00 83.12 175 ALA A C 1
ATOM 1311 O O . ALA A 1 175 ? 26.125 28.196 -28.811 1.00 83.12 175 ALA A O 1
ATOM 1312 N N . GLU A 1 176 ? 24.393 27.080 -27.927 1.00 82.75 176 GLU A N 1
ATOM 1313 C CA . GLU A 1 176 ? 23.440 27.388 -28.997 1.00 82.75 176 GLU A CA 1
ATOM 1314 C C . GLU A 1 176 ? 23.023 28.875 -28.967 1.00 82.75 176 GLU A C 1
ATOM 1316 O O . GLU A 1 176 ? 22.654 29.407 -27.914 1.00 82.75 176 GLU A O 1
ATOM 1321 N N . GLU A 1 177 ? 23.075 29.570 -30.110 1.00 73.94 177 GLU A N 1
ATOM 1322 C CA . GLU A 1 177 ? 22.608 30.959 -30.238 1.00 73.94 177 GLU A CA 1
ATOM 1323 C C . GLU A 1 177 ? 21.070 31.018 -30.275 1.00 73.94 177 GLU A C 1
ATOM 1325 O O . GLU A 1 177 ? 20.419 30.267 -30.996 1.00 73.94 177 GLU A O 1
ATOM 1330 N N . GLY A 1 178 ? 20.475 31.923 -29.490 1.00 73.06 178 GLY A N 1
ATOM 1331 C CA . GLY A 1 178 ? 19.021 32.013 -29.301 1.00 73.06 178 GLY A CA 1
ATOM 1332 C C . GLY A 1 178 ? 18.521 31.379 -27.995 1.00 73.06 178 GLY A C 1
ATOM 1333 O O . GLY A 1 178 ? 19.301 30.896 -27.166 1.00 73.06 178 GLY A O 1
ATOM 1334 N N . GLY A 1 179 ? 17.207 31.459 -27.767 1.00 73.06 179 GLY A N 1
ATOM 1335 C CA . GLY A 1 179 ? 16.531 30.902 -26.592 1.00 73.06 179 GLY A CA 1
ATOM 1336 C C . GLY A 1 179 ? 15.616 29.744 -26.977 1.00 73.06 179 GLY A C 1
ATOM 1337 O O . GLY A 1 179 ? 14.454 29.976 -27.298 1.00 73.06 179 GLY A O 1
ATOM 1338 N N . SER A 1 180 ? 16.132 28.513 -26.951 1.00 80.81 180 SER A N 1
ATOM 1339 C CA . SER A 1 180 ? 15.330 27.294 -27.111 1.00 80.81 180 SER A CA 1
ATOM 1340 C C . SER A 1 180 ? 14.756 26.830 -25.764 1.00 80.81 180 SER A C 1
ATOM 1342 O O . SER A 1 180 ? 15.323 27.085 -24.695 1.00 80.81 180 SER A O 1
ATOM 1344 N N . THR A 1 181 ? 13.612 26.144 -25.795 1.00 83.94 181 THR A N 1
ATOM 1345 C CA . THR A 1 181 ? 12.990 25.550 -24.597 1.00 83.94 181 THR A CA 1
ATOM 1346 C C . THR A 1 181 ? 13.905 24.526 -23.923 1.00 83.94 181 THR A C 1
ATOM 1348 O O . THR A 1 181 ? 13.957 24.428 -22.699 1.00 83.94 181 THR A O 1
ATOM 1351 N N . GLU A 1 182 ? 14.690 23.823 -24.730 1.00 86.81 182 GLU A N 1
ATOM 1352 C CA . GLU A 1 182 ? 15.700 22.846 -24.358 1.00 86.81 182 GLU A CA 1
ATOM 1353 C C . GLU A 1 182 ? 16.859 23.522 -23.625 1.00 86.81 182 GLU A C 1
ATOM 1355 O O . GLU A 1 182 ? 17.296 23.038 -22.583 1.00 86.81 182 GLU A O 1
ATOM 1360 N N . LYS A 1 183 ? 17.314 24.687 -24.099 1.00 87.19 183 LYS A N 1
ATOM 1361 C CA . LYS A 1 183 ? 18.350 25.476 -23.424 1.00 87.19 183 LYS A CA 1
ATOM 1362 C C . LYS A 1 183 ? 17.922 25.919 -22.031 1.00 87.19 183 LYS A C 1
ATOM 1364 O O . LYS A 1 183 ? 18.706 25.793 -21.090 1.00 87.19 183 LYS A O 1
ATOM 1369 N N . VAL A 1 184 ? 16.681 26.379 -21.870 1.00 87.38 184 VAL A N 1
ATOM 1370 C CA . VAL A 1 184 ? 16.132 26.722 -20.546 1.00 87.38 184 VAL A CA 1
ATOM 1371 C C . VAL A 1 184 ? 16.044 25.477 -19.656 1.00 87.38 184 VAL A C 1
ATOM 1373 O O . VAL A 1 184 ? 16.490 25.513 -18.511 1.00 87.38 184 VAL A O 1
ATOM 1376 N N . PHE A 1 185 ? 15.541 24.359 -20.191 1.00 89.75 185 PHE A N 1
ATOM 1377 C CA . PHE A 1 185 ? 15.430 23.097 -19.459 1.00 89.75 185 PHE A CA 1
ATOM 1378 C C . PHE A 1 185 ? 16.790 22.551 -19.000 1.00 89.75 185 PHE A C 1
ATOM 1380 O O . PHE A 1 185 ? 16.928 22.157 -17.849 1.00 89.75 185 PHE A O 1
ATOM 1387 N N . TRP A 1 186 ? 17.812 22.520 -19.854 1.00 90.06 186 TRP A N 1
ATOM 1388 C CA . TRP A 1 186 ? 19.110 21.943 -19.490 1.00 90.06 186 TRP A CA 1
ATOM 1389 C C . TRP A 1 186 ? 19.958 22.863 -18.603 1.00 90.06 186 TRP A C 1
ATOM 1391 O O . TRP A 1 186 ? 20.769 22.370 -17.818 1.00 90.06 186 TRP A O 1
ATOM 1401 N N . SER A 1 187 ? 19.734 24.181 -18.656 1.00 85.19 187 SER A N 1
ATOM 1402 C CA . SER A 1 187 ? 20.435 25.148 -17.796 1.00 85.19 187 SER A CA 1
ATOM 1403 C C . SER A 1 187 ? 20.167 24.922 -16.305 1.00 85.19 187 SER A C 1
ATOM 1405 O O . SER A 1 187 ? 21.034 25.197 -15.481 1.00 85.19 187 SER A O 1
ATOM 1407 N N . GLN A 1 188 ? 19.011 24.353 -15.945 1.00 85.62 188 GLN A N 1
ATOM 1408 C CA . GLN A 1 188 ? 18.640 24.098 -14.547 1.00 85.62 188 GLN A CA 1
ATOM 1409 C C . GLN A 1 188 ? 19.431 22.950 -13.884 1.00 85.62 188 GLN A C 1
ATOM 1411 O O . GLN A 1 188 ? 19.322 22.750 -12.677 1.00 85.62 188 GLN A O 1
ATOM 1416 N N . TYR A 1 189 ? 20.209 22.185 -14.658 1.00 81.81 189 TYR A N 1
ATOM 1417 C CA . TYR A 1 189 ? 20.995 21.042 -14.175 1.00 81.81 189 TYR A CA 1
ATOM 1418 C C . TYR A 1 189 ? 22.511 21.274 -14.242 1.00 81.81 189 TYR A C 1
ATOM 1420 O O . TYR A 1 189 ? 23.284 20.346 -14.025 1.00 81.81 189 TYR A O 1
ATOM 1428 N N . ALA A 1 190 ? 22.944 22.499 -14.547 1.00 73.75 190 ALA A N 1
ATOM 1429 C CA . ALA A 1 190 ? 24.352 22.840 -14.726 1.00 73.75 190 ALA A CA 1
ATOM 1430 C C . ALA A 1 190 ? 25.176 22.848 -13.420 1.00 73.75 190 ALA A C 1
ATOM 1432 O O . ALA A 1 190 ? 26.401 22.801 -13.494 1.00 73.75 190 ALA A O 1
ATOM 1433 N N . GLU A 1 191 ? 24.533 22.918 -12.246 1.00 66.50 191 GLU A N 1
ATOM 1434 C CA . GLU A 1 191 ? 25.195 23.230 -10.967 1.00 66.50 191 GLU A CA 1
ATOM 1435 C C . GLU A 1 191 ? 24.559 22.510 -9.763 1.00 66.50 191 GLU A C 1
ATOM 1437 O O . GLU A 1 191 ? 24.051 23.144 -8.841 1.00 66.50 191 GLU A O 1
ATOM 1442 N N . THR A 1 192 ? 24.550 21.176 -9.728 1.00 58.44 192 THR A N 1
ATOM 1443 C CA . THR A 1 192 ? 24.025 20.469 -8.543 1.00 58.44 192 THR A CA 1
ATOM 1444 C C . THR A 1 192 ? 25.042 19.512 -7.940 1.00 58.44 192 THR A C 1
ATOM 1446 O O . THR A 1 192 ? 25.272 18.432 -8.475 1.00 58.44 192 THR A O 1
ATOM 1449 N N . GLU A 1 193 ? 25.586 19.876 -6.774 1.00 57.75 193 GLU A N 1
ATOM 1450 C CA . GLU A 1 193 ? 26.399 18.982 -5.928 1.00 57.75 193 GLU A CA 1
ATOM 1451 C C . GLU A 1 193 ? 25.559 17.925 -5.180 1.00 57.75 193 GLU A C 1
ATOM 1453 O O . GLU A 1 193 ? 26.101 17.030 -4.536 1.00 57.75 193 GLU A O 1
ATOM 1458 N N . HIS A 1 194 ? 24.225 18.016 -5.237 1.00 59.44 194 HIS A N 1
ATOM 1459 C CA . HIS A 1 194 ? 23.321 17.148 -4.480 1.00 59.44 194 HIS A CA 1
ATOM 1460 C C . HIS A 1 194 ? 22.770 15.991 -5.331 1.00 59.44 194 HIS A C 1
ATOM 1462 O O . HIS A 1 194 ? 22.515 16.180 -6.524 1.00 59.44 194 HIS A O 1
ATOM 1468 N N . PRO A 1 195 ? 22.505 14.811 -4.729 1.00 68.81 195 PRO A N 1
ATOM 1469 C CA . PRO A 1 195 ? 21.875 13.693 -5.425 1.00 68.81 195 PRO A CA 1
ATOM 1470 C C . PRO A 1 195 ? 20.515 14.095 -6.005 1.00 68.81 195 PRO A C 1
ATOM 1472 O O . PRO A 1 195 ? 19.592 14.465 -5.277 1.00 68.81 195 PRO A O 1
ATOM 1475 N N . VAL A 1 196 ? 20.390 14.015 -7.329 1.00 76.94 196 VAL A N 1
ATOM 1476 C CA . VAL A 1 196 ? 19.171 14.391 -8.049 1.00 76.94 196 VAL A CA 1
ATOM 1477 C C . VAL A 1 196 ? 18.043 13.403 -7.707 1.00 76.94 196 VAL A C 1
ATOM 1479 O O . VAL A 1 196 ? 18.249 12.192 -7.809 1.00 76.94 196 VAL A O 1
ATOM 1482 N N . PRO A 1 197 ? 16.837 13.869 -7.323 1.00 83.62 197 PRO A N 1
ATOM 1483 C CA . PRO A 1 197 ? 15.702 12.983 -7.068 1.00 83.62 197 PRO A CA 1
ATOM 1484 C C . PRO A 1 197 ? 15.345 12.115 -8.285 1.00 83.62 197 PRO A C 1
ATOM 1486 O O . PRO A 1 197 ? 15.358 12.607 -9.413 1.00 83.62 197 PRO A O 1
ATOM 1489 N N . LEU A 1 198 ? 14.910 10.867 -8.065 1.00 81.75 198 LEU A N 1
ATOM 1490 C CA . LEU A 1 198 ? 14.578 9.909 -9.138 1.00 81.75 198 LEU A CA 1
ATOM 1491 C C . LEU A 1 198 ? 13.573 10.461 -10.168 1.00 81.75 198 LEU A C 1
ATOM 1493 O O . LEU A 1 198 ? 13.717 10.233 -11.364 1.00 81.75 198 LEU A O 1
ATOM 1497 N N . SER A 1 199 ? 12.576 11.231 -9.721 1.00 83.81 199 SER A N 1
ATOM 1498 C CA . SER A 1 199 ? 11.608 11.893 -10.614 1.00 83.81 199 SER A CA 1
ATOM 1499 C C . SER A 1 199 ? 12.285 12.863 -11.592 1.00 83.81 199 SER A C 1
ATOM 1501 O O . SER A 1 199 ? 11.948 12.902 -12.774 1.00 83.81 199 SER A O 1
ATOM 1503 N N . ASN A 1 200 ? 13.292 13.604 -11.127 1.00 86.31 200 ASN A N 1
ATOM 1504 C CA . ASN A 1 200 ? 14.065 14.500 -11.979 1.00 86.31 200 ASN A CA 1
ATOM 1505 C C . ASN A 1 200 ? 15.011 13.718 -12.901 1.00 86.31 200 ASN A C 1
ATOM 1507 O O . ASN A 1 200 ? 15.133 14.089 -14.064 1.00 86.31 200 ASN A O 1
ATOM 1511 N N . GLN A 1 201 ? 15.596 12.607 -12.437 1.00 86.69 201 GLN A N 1
ATOM 1512 C CA . GLN A 1 201 ? 16.389 11.713 -13.296 1.00 86.69 201 GLN A CA 1
ATOM 1513 C C . GLN A 1 201 ? 15.551 11.136 -14.450 1.00 86.69 201 GLN A C 1
ATOM 1515 O O . GLN A 1 201 ? 15.993 11.117 -15.596 1.00 86.69 201 GLN A O 1
ATOM 1520 N N . LEU A 1 202 ? 14.306 10.730 -14.177 1.00 87.06 202 LEU A N 1
ATOM 1521 C CA . LEU A 1 202 ? 13.375 10.261 -15.208 1.00 87.06 202 LEU A CA 1
ATOM 1522 C C . LEU A 1 202 ? 13.045 11.361 -16.225 1.00 87.06 202 LEU A C 1
ATOM 1524 O O . LEU A 1 202 ? 13.061 11.100 -17.425 1.00 87.06 202 LEU A O 1
ATOM 1528 N N . LYS A 1 203 ? 12.802 12.600 -15.775 1.00 90.12 203 LYS A N 1
ATOM 1529 C CA . LYS A 1 203 ? 12.578 13.744 -16.679 1.00 90.12 203 LYS A CA 1
ATOM 1530 C C . LYS A 1 203 ? 13.788 14.019 -17.572 1.00 90.12 203 LYS A C 1
ATOM 1532 O O . LYS A 1 203 ? 13.619 14.208 -18.772 1.00 90.12 203 LYS A O 1
ATOM 1537 N N . GLN A 1 204 ? 14.995 14.001 -17.001 1.00 90.00 204 GLN A N 1
ATOM 1538 C CA . GLN A 1 204 ? 16.242 14.160 -17.754 1.00 90.00 204 GLN A CA 1
ATOM 1539 C C . GLN A 1 204 ? 16.385 13.074 -18.829 1.00 90.00 204 GLN A C 1
ATOM 1541 O O . GLN A 1 204 ? 16.694 13.389 -19.975 1.00 90.00 204 GLN A O 1
ATOM 1546 N N . LEU A 1 205 ? 16.111 11.810 -18.490 1.00 89.44 205 LEU A N 1
ATOM 1547 C CA . LEU A 1 205 ? 16.192 10.703 -19.445 1.00 89.44 205 LEU A CA 1
ATOM 1548 C C . LEU A 1 205 ? 15.175 10.841 -20.588 1.00 89.44 205 LEU A C 1
ATOM 1550 O O . LEU A 1 205 ? 15.517 10.599 -21.744 1.00 89.44 205 LEU A O 1
ATOM 1554 N N . VAL A 1 206 ? 13.940 11.240 -20.279 1.00 91.19 206 VAL A N 1
ATOM 1555 C CA . VAL A 1 206 ? 12.885 11.437 -21.286 1.00 91.19 206 VAL A CA 1
ATOM 1556 C C . VAL A 1 206 ? 13.245 12.562 -22.256 1.00 91.19 206 VAL A C 1
ATOM 1558 O O . VAL A 1 206 ? 13.141 12.370 -23.468 1.00 91.19 206 VAL A O 1
ATOM 1561 N N . GLU A 1 207 ? 13.713 13.710 -21.760 1.00 92.94 207 GLU A N 1
ATOM 1562 C CA . GLU A 1 207 ? 14.135 14.804 -22.645 1.00 92.94 207 GLU A CA 1
ATOM 1563 C C . GLU A 1 207 ? 15.376 14.426 -23.463 1.00 92.94 207 GLU A C 1
ATOM 1565 O O . GLU A 1 207 ? 15.427 14.710 -24.659 1.00 92.94 207 GLU A O 1
ATOM 1570 N N . LEU A 1 208 ? 16.339 13.699 -22.884 1.00 91.44 208 LEU A N 1
ATOM 1571 C CA . LEU A 1 208 ? 17.492 13.193 -23.635 1.00 91.44 208 LEU A CA 1
ATOM 1572 C C . LEU A 1 208 ? 17.061 12.251 -24.773 1.00 91.44 208 LEU A C 1
ATOM 1574 O O . LEU A 1 208 ? 17.551 12.365 -25.896 1.00 91.44 208 LEU A O 1
ATOM 1578 N N . HIS A 1 209 ? 16.107 11.356 -24.507 1.00 90.94 209 HIS A N 1
ATOM 1579 C CA . HIS A 1 209 ? 15.548 10.452 -25.511 1.00 90.94 209 HIS A CA 1
ATOM 1580 C C . HIS A 1 209 ? 14.850 11.210 -26.646 1.00 90.94 209 HIS A C 1
ATOM 1582 O O . HIS A 1 209 ? 15.062 10.900 -27.818 1.00 90.94 209 HIS A O 1
ATOM 1588 N N . LYS A 1 210 ? 14.070 12.243 -26.310 1.00 92.19 210 LYS A N 1
ATOM 1589 C CA . LYS A 1 210 ? 13.396 13.109 -27.285 1.00 92.19 210 LYS A CA 1
ATOM 1590 C C . LYS A 1 210 ? 14.400 13.839 -28.180 1.00 92.19 210 LYS A C 1
ATOM 1592 O O . LYS A 1 210 ? 14.221 13.859 -29.396 1.00 92.19 210 LYS A O 1
ATOM 1597 N N . VAL A 1 211 ? 15.474 14.391 -27.611 1.00 90.88 211 VAL A N 1
ATOM 1598 C CA . VAL A 1 211 ? 16.552 15.035 -28.384 1.00 90.88 211 VAL A CA 1
ATOM 1599 C C . VAL A 1 211 ? 17.237 14.028 -29.313 1.00 90.88 211 VAL A C 1
ATOM 1601 O O . VAL A 1 211 ? 17.408 14.304 -30.503 1.00 90.88 211 VAL A O 1
ATOM 1604 N N . ALA A 1 212 ? 17.572 12.839 -28.805 1.00 91.44 212 ALA A N 1
ATOM 1605 C CA . ALA A 1 212 ? 18.183 11.775 -29.600 1.00 91.44 212 ALA A CA 1
ATOM 1606 C C . ALA A 1 212 ? 17.280 11.331 -30.764 1.00 91.44 212 ALA A C 1
ATOM 1608 O O . ALA A 1 212 ? 17.755 11.152 -31.886 1.00 91.44 212 ALA A O 1
ATOM 1609 N N . GLU A 1 213 ? 15.972 11.202 -30.524 1.00 93.00 213 GLU A N 1
ATOM 1610 C CA . GLU A 1 213 ? 14.988 10.880 -31.557 1.00 93.00 213 GLU A CA 1
ATOM 1611 C C . GLU A 1 213 ? 14.996 11.919 -32.684 1.00 93.00 213 GLU A C 1
ATOM 1613 O O . GLU A 1 213 ? 15.074 11.557 -33.859 1.00 93.00 213 GLU A O 1
ATOM 1618 N N . GLN A 1 214 ? 14.956 13.211 -32.346 1.00 90.94 214 GLN A N 1
ATOM 1619 C CA . GLN A 1 214 ? 14.969 14.284 -33.344 1.00 90.94 214 GLN A CA 1
ATOM 1620 C C . GLN A 1 214 ? 16.277 14.314 -34.138 1.00 90.94 214 GLN A C 1
ATOM 1622 O O . GLN A 1 214 ? 16.251 14.436 -35.365 1.00 90.94 214 GLN A O 1
ATOM 1627 N N . ALA A 1 215 ? 17.418 14.123 -33.470 1.00 91.31 215 ALA A N 1
ATOM 1628 C CA . ALA A 1 215 ? 18.713 14.028 -34.136 1.00 91.31 215 ALA A CA 1
ATOM 1629 C C . ALA A 1 215 ? 18.752 12.860 -35.139 1.00 91.31 215 ALA A C 1
ATOM 1631 O O . ALA A 1 215 ? 19.189 13.033 -36.280 1.00 91.31 215 ALA A O 1
ATOM 1632 N N . MET A 1 216 ? 18.229 11.690 -34.754 1.00 93.38 216 MET A N 1
ATOM 1633 C CA . MET A 1 216 ? 18.128 10.528 -35.642 1.00 93.38 216 MET A CA 1
ATOM 1634 C C . MET A 1 216 ? 17.180 10.765 -36.814 1.00 93.38 216 MET A C 1
ATOM 1636 O O . MET A 1 216 ? 17.515 10.403 -37.942 1.00 93.38 216 MET A O 1
ATOM 1640 N N . LYS A 1 217 ? 16.033 11.417 -36.592 1.00 92.06 217 LYS A N 1
ATOM 1641 C CA . LYS A 1 217 ? 15.136 11.819 -37.685 1.00 92.06 217 LYS A CA 1
ATOM 1642 C C . LYS A 1 217 ? 15.856 12.731 -38.677 1.00 92.06 217 LYS A C 1
ATOM 1644 O O . LYS A 1 217 ? 15.821 12.470 -39.877 1.00 92.06 217 LYS A O 1
ATOM 1649 N N . GLY A 1 218 ? 16.569 13.742 -38.182 1.00 90.56 218 GLY A N 1
ATOM 1650 C CA . GLY A 1 218 ? 17.354 14.655 -39.016 1.00 90.56 218 GLY A CA 1
ATOM 1651 C C . GLY A 1 218 ? 18.498 13.973 -39.775 1.00 90.56 218 GLY A C 1
ATOM 1652 O O . GLY A 1 218 ? 18.858 14.405 -40.870 1.00 90.56 218 GLY A O 1
ATOM 1653 N N . LEU A 1 219 ? 19.083 12.904 -39.227 1.00 89.31 219 LEU A N 1
ATOM 1654 C CA . LEU A 1 219 ? 20.062 12.079 -39.938 1.00 89.31 219 LEU A CA 1
ATOM 1655 C C . LEU A 1 219 ? 19.400 11.241 -41.040 1.00 89.31 219 LEU A C 1
ATOM 1657 O O . LEU A 1 219 ? 19.887 11.228 -42.167 1.00 89.31 219 LEU A O 1
ATOM 1661 N N . ILE A 1 220 ? 18.275 10.588 -40.739 1.00 89.31 220 ILE A N 1
ATOM 1662 C CA . ILE A 1 220 ? 17.554 9.743 -41.700 1.00 89.31 220 ILE A CA 1
ATOM 1663 C C . ILE A 1 220 ? 17.059 10.560 -42.895 1.00 89.31 220 ILE A C 1
ATOM 1665 O O . ILE A 1 220 ? 17.238 10.125 -44.025 1.00 89.31 220 ILE A O 1
ATOM 1669 N N . VAL A 1 221 ? 16.511 11.758 -42.674 1.00 89.12 221 VAL A N 1
ATOM 1670 C CA . VAL A 1 221 ? 16.074 12.642 -43.771 1.00 89.12 221 VAL A CA 1
ATOM 1671 C C . VAL A 1 221 ? 17.232 12.987 -44.716 1.00 89.12 221 VAL A C 1
ATOM 1673 O O . VAL A 1 221 ? 17.045 13.017 -45.932 1.00 89.12 221 VAL A O 1
ATOM 1676 N N . ARG A 1 222 ? 18.436 13.212 -44.169 1.00 85.44 222 ARG A N 1
ATOM 1677 C CA . ARG A 1 222 ? 19.638 13.528 -44.958 1.00 85.44 222 ARG A CA 1
ATOM 1678 C C . ARG A 1 222 ? 20.170 12.334 -45.747 1.00 85.44 222 ARG A C 1
ATOM 1680 O O . ARG A 1 222 ? 20.652 12.529 -46.851 1.00 85.44 222 ARG A O 1
ATOM 1687 N N . LEU A 1 223 ? 20.103 11.129 -45.186 1.00 84.00 223 LEU A N 1
ATOM 1688 C CA . LEU A 1 223 ? 20.624 9.917 -45.829 1.00 84.00 223 LEU A CA 1
ATOM 1689 C C . LEU A 1 223 ? 19.619 9.256 -46.791 1.00 84.00 223 LEU A C 1
ATOM 1691 O O . LEU A 1 223 ? 20.034 8.638 -47.764 1.00 84.00 223 LEU A O 1
ATOM 1695 N N . TRP A 1 224 ? 18.313 9.400 -46.544 1.00 86.88 224 TRP A N 1
ATOM 1696 C CA . TRP A 1 224 ? 17.229 8.803 -47.339 1.00 86.88 224 TRP A CA 1
ATOM 1697 C C . TRP A 1 224 ? 16.165 9.843 -47.692 1.00 86.88 224 TRP A C 1
ATOM 1699 O O . TRP A 1 224 ? 15.004 9.748 -47.283 1.00 86.88 224 TRP A O 1
ATOM 1709 N N . SER A 1 225 ? 16.557 10.860 -48.459 1.00 76.94 225 SER A N 1
ATOM 1710 C CA . SER A 1 225 ? 15.631 11.876 -48.963 1.00 76.94 225 SER A CA 1
ATOM 1711 C C . SER A 1 225 ? 14.607 11.243 -49.921 1.00 76.94 225 SER A C 1
ATOM 1713 O O . SER A 1 225 ? 14.898 11.023 -51.091 1.00 76.94 225 SER A O 1
ATOM 1715 N N . GLY A 1 226 ? 13.411 10.922 -49.416 1.00 76.62 226 GLY A N 1
ATOM 1716 C CA . GLY A 1 226 ? 12.299 10.367 -50.202 1.00 76.62 226 GLY A CA 1
ATOM 1717 C C . GLY A 1 226 ? 11.673 9.087 -49.642 1.00 76.62 226 GLY A C 1
ATOM 1718 O O . GLY A 1 226 ? 10.589 8.707 -50.079 1.00 76.62 226 GLY A O 1
ATOM 1719 N N . GLU A 1 227 ? 12.297 8.438 -48.656 1.00 83.88 227 GLU A N 1
ATOM 1720 C CA . GLU A 1 227 ? 11.686 7.293 -47.975 1.00 83.88 227 GLU A CA 1
ATOM 1721 C C . GLU A 1 227 ? 10.766 7.730 -46.829 1.00 83.88 227 GLU A C 1
ATOM 1723 O O . GLU A 1 227 ? 11.009 8.723 -46.141 1.00 83.88 227 GLU A O 1
ATOM 1728 N N . ALA A 1 228 ? 9.710 6.948 -46.584 1.00 88.12 228 ALA A N 1
ATOM 1729 C CA . ALA A 1 228 ? 8.797 7.197 -45.475 1.00 88.12 228 ALA A CA 1
ATOM 1730 C C . ALA A 1 228 ? 9.544 7.145 -44.135 1.00 88.12 228 ALA A C 1
ATOM 1732 O O . ALA A 1 228 ? 10.285 6.195 -43.863 1.00 88.12 228 ALA A O 1
ATOM 1733 N N . MET A 1 229 ? 9.331 8.150 -43.285 1.00 91.69 229 MET A N 1
ATOM 1734 C CA . MET A 1 229 ? 9.943 8.206 -41.959 1.00 91.69 229 MET A CA 1
ATOM 1735 C C . MET A 1 229 ? 9.456 7.054 -41.070 1.00 91.69 229 MET A C 1
ATOM 1737 O O . MET A 1 229 ? 8.253 6.781 -41.044 1.00 91.69 229 MET A O 1
ATOM 1741 N N . PRO A 1 230 ? 10.342 6.390 -40.301 1.00 92.69 230 PRO A N 1
ATOM 1742 C CA . PRO A 1 230 ? 9.912 5.376 -39.348 1.00 92.69 230 PRO A CA 1
ATOM 1743 C C . PRO A 1 230 ? 9.004 5.997 -38.280 1.00 92.69 230 PRO A C 1
ATOM 1745 O O . PRO A 1 230 ? 9.327 7.039 -37.711 1.00 92.69 230 PRO A O 1
ATOM 1748 N N . GLY A 1 231 ? 7.878 5.341 -37.994 1.00 91.50 231 GLY A N 1
ATOM 1749 C CA . GLY A 1 231 ? 6.872 5.834 -37.045 1.00 91.50 231 GLY A CA 1
ATOM 1750 C C . GLY A 1 231 ? 7.199 5.603 -35.564 1.00 91.50 231 GLY A C 1
ATOM 1751 O O . GLY A 1 231 ? 6.404 5.976 -34.709 1.00 91.50 231 GLY A O 1
ATOM 1752 N N . SER A 1 232 ? 8.332 4.972 -35.241 1.00 93.94 232 SER A N 1
ATOM 1753 C CA . SER A 1 232 ? 8.743 4.677 -33.862 1.00 93.94 232 SER A CA 1
ATOM 1754 C C . SER A 1 232 ? 10.246 4.866 -33.663 1.00 93.94 232 SER A C 1
ATOM 1756 O O . SER A 1 232 ? 11.026 4.693 -34.601 1.00 93.94 232 SER A O 1
ATOM 1758 N N . TYR A 1 233 ? 10.665 5.152 -32.424 1.00 91.25 233 TYR A N 1
ATOM 1759 C CA . TYR A 1 233 ? 12.083 5.272 -32.061 1.00 91.25 233 TYR A CA 1
ATOM 1760 C C . TYR A 1 233 ? 12.882 4.012 -32.415 1.00 91.25 233 TYR A C 1
ATOM 1762 O O . TYR A 1 233 ? 13.949 4.096 -33.019 1.00 91.25 233 TYR A O 1
ATOM 1770 N N . PHE A 1 234 ? 12.337 2.827 -32.112 1.00 93.19 234 PHE A N 1
ATOM 1771 C CA . PHE A 1 234 ? 12.953 1.559 -32.509 1.00 93.19 234 PHE A CA 1
ATOM 1772 C C . PHE A 1 234 ? 13.130 1.468 -34.028 1.00 93.19 234 PHE A C 1
ATOM 1774 O O . PHE A 1 234 ? 14.184 1.044 -34.489 1.00 93.19 234 PHE A O 1
ATOM 1781 N N . GLY A 1 235 ? 12.142 1.913 -34.811 1.00 94.94 235 GLY A N 1
ATOM 1782 C CA . GLY A 1 235 ? 12.248 1.974 -36.267 1.00 94.94 235 GLY A CA 1
ATOM 1783 C C . GLY A 1 235 ? 13.366 2.903 -36.752 1.00 94.94 235 GLY A C 1
ATOM 1784 O O . GLY A 1 235 ? 14.055 2.562 -37.711 1.00 94.94 235 GLY A O 1
ATOM 1785 N N . LEU A 1 236 ? 13.593 4.039 -36.075 1.00 93.69 236 LEU A N 1
ATOM 1786 C CA . LEU A 1 236 ? 14.719 4.937 -36.372 1.00 93.69 236 LEU A CA 1
ATOM 1787 C C . LEU A 1 236 ? 16.058 4.235 -36.124 1.00 93.69 236 LEU A C 1
ATOM 1789 O O . LEU A 1 236 ? 16.897 4.183 -37.021 1.00 93.69 236 LEU A O 1
ATOM 1793 N N . VAL A 1 237 ? 16.231 3.644 -34.936 1.00 93.50 237 VAL A N 1
ATOM 1794 C CA . VAL A 1 237 ? 17.448 2.895 -34.578 1.00 93.50 237 VAL A CA 1
ATOM 1795 C C . VAL A 1 237 ? 17.672 1.743 -35.555 1.00 93.50 237 VAL A C 1
ATOM 1797 O O . VAL A 1 237 ? 18.779 1.556 -36.053 1.00 93.50 237 VAL A O 1
ATOM 1800 N N . ARG A 1 238 ? 16.613 0.997 -35.883 1.00 93.31 238 ARG A N 1
ATOM 1801 C CA . ARG A 1 238 ? 16.681 -0.145 -36.791 1.00 93.31 238 ARG A CA 1
ATOM 1802 C C . ARG A 1 238 ? 17.120 0.268 -38.193 1.00 93.31 238 ARG A C 1
ATOM 1804 O O . ARG A 1 238 ? 18.037 -0.351 -38.720 1.00 93.31 238 ARG A O 1
ATOM 1811 N N . ARG A 1 239 ? 16.546 1.338 -38.759 1.00 91.94 239 ARG A N 1
ATOM 1812 C CA . ARG A 1 239 ? 16.957 1.858 -40.075 1.00 91.94 239 ARG A CA 1
ATOM 1813 C C . ARG A 1 239 ? 18.434 2.256 -40.090 1.00 91.94 239 ARG A C 1
ATOM 1815 O O . ARG A 1 239 ? 19.123 1.956 -41.057 1.00 91.94 239 ARG A O 1
ATOM 1822 N N . LEU A 1 240 ? 18.934 2.884 -39.023 1.00 89.62 240 LEU A N 1
ATOM 1823 C CA . LEU A 1 240 ? 20.353 3.244 -38.920 1.00 89.62 240 LEU A CA 1
ATOM 1824 C C . LEU A 1 240 ? 21.265 2.013 -38.845 1.00 89.62 240 LEU A C 1
ATOM 1826 O O . LEU A 1 240 ? 22.296 1.978 -39.510 1.00 89.62 240 LEU A O 1
ATOM 1830 N N . VAL A 1 241 ? 20.887 0.993 -38.075 1.00 90.06 241 VAL A N 1
ATOM 1831 C CA . VAL A 1 241 ? 21.664 -0.253 -37.969 1.00 90.06 241 VAL A CA 1
ATOM 1832 C C . VAL A 1 241 ? 21.669 -1.018 -39.294 1.00 90.06 241 VAL A C 1
ATOM 1834 O O . VAL A 1 241 ? 22.725 -1.466 -39.741 1.00 90.06 241 VAL A O 1
ATOM 1837 N N . ASP A 1 242 ? 20.514 -1.125 -39.953 1.00 89.44 242 ASP A N 1
ATOM 1838 C CA . ASP A 1 242 ? 20.377 -1.813 -41.242 1.00 89.44 242 ASP A CA 1
ATOM 1839 C C . ASP A 1 242 ? 21.099 -1.065 -42.380 1.00 89.44 242 ASP A C 1
ATOM 1841 O O . ASP A 1 242 ? 21.460 -1.665 -43.393 1.00 89.44 242 ASP A O 1
ATOM 1845 N N . ALA A 1 243 ? 21.380 0.229 -42.204 1.00 86.88 243 ALA A N 1
ATOM 1846 C CA . ALA A 1 243 ? 22.171 1.016 -43.141 1.00 86.88 243 ALA A CA 1
ATOM 1847 C C . ALA A 1 243 ? 23.676 0.729 -43.081 1.00 86.88 243 ALA A C 1
ATOM 1849 O O . ALA A 1 243 ? 24.368 0.958 -44.073 1.00 86.88 243 ALA A O 1
ATOM 1850 N N . CYS A 1 244 ? 24.210 0.231 -41.959 1.00 83.44 244 CYS A N 1
ATOM 1851 C CA . CYS A 1 244 ? 25.654 0.037 -41.787 1.00 83.44 244 CYS A CA 1
ATOM 1852 C C . CYS A 1 244 ? 26.289 -0.835 -42.894 1.00 83.44 244 CYS A C 1
ATOM 1854 O O . CYS A 1 244 ? 27.287 -0.407 -43.481 1.00 83.44 244 CYS A O 1
ATOM 1856 N N . PRO A 1 245 ? 25.723 -2.003 -43.265 1.00 87.38 245 PRO A N 1
ATOM 1857 C CA . PRO A 1 245 ? 26.240 -2.788 -44.387 1.00 87.38 245 PRO A CA 1
ATOM 1858 C C . PRO A 1 245 ? 26.169 -2.045 -45.726 1.00 87.38 245 PRO A C 1
ATOM 1860 O O . PRO A 1 245 ? 27.086 -2.145 -46.538 1.00 87.38 245 PRO A O 1
ATOM 1863 N N . TRP A 1 246 ? 25.102 -1.276 -45.957 1.00 81.12 246 TRP A N 1
ATOM 1864 C CA . TRP A 1 246 ? 24.922 -0.509 -47.190 1.00 81.12 246 TRP A CA 1
ATOM 1865 C C . TRP A 1 246 ? 25.940 0.634 -47.317 1.00 81.12 246 TRP A C 1
ATOM 1867 O O . TRP A 1 246 ? 26.505 0.836 -48.390 1.00 81.12 246 TRP A O 1
ATOM 1877 N N . ILE A 1 247 ? 26.263 1.317 -46.214 1.00 83.94 247 ILE A N 1
ATOM 1878 C CA . ILE A 1 247 ? 27.310 2.349 -46.172 1.00 83.94 247 ILE A CA 1
ATOM 1879 C C . ILE A 1 247 ? 28.677 1.755 -46.543 1.00 83.94 247 ILE A C 1
ATOM 1881 O O . ILE A 1 247 ? 29.425 2.361 -47.310 1.00 83.94 247 ILE A O 1
ATOM 188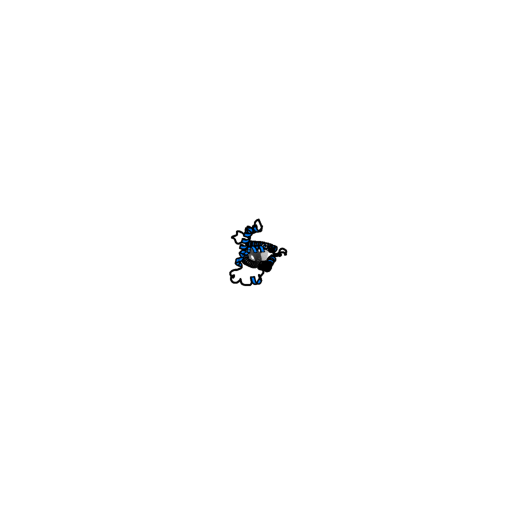5 N N . GLU A 1 248 ? 29.002 0.553 -46.063 1.00 86.19 248 GLU A N 1
ATOM 1886 C CA . GLU A 1 248 ? 30.244 -0.131 -46.447 1.00 86.19 248 GLU A CA 1
ATOM 1887 C C . GLU A 1 248 ? 30.266 -0.516 -47.935 1.00 86.19 248 GLU A C 1
ATOM 1889 O O . GLU A 1 248 ? 31.306 -0.405 -48.592 1.00 86.19 248 GLU A O 1
ATOM 1894 N N . VAL A 1 249 ? 29.119 -0.897 -48.508 1.00 86.81 249 VAL A N 1
ATOM 1895 C CA . VAL A 1 249 ? 28.990 -1.121 -49.958 1.00 86.81 249 VAL A CA 1
ATOM 1896 C C . VAL A 1 249 ? 29.229 0.176 -50.736 1.00 86.81 249 VAL A C 1
ATOM 1898 O O . VAL A 1 249 ? 30.005 0.166 -51.695 1.00 86.81 249 VAL A O 1
ATOM 1901 N N . ILE A 1 250 ? 28.653 1.303 -50.303 1.00 83.94 250 ILE A N 1
ATOM 1902 C CA . ILE A 1 250 ? 28.905 2.614 -50.922 1.00 83.94 250 ILE A CA 1
ATOM 1903 C C . ILE A 1 250 ? 30.383 2.972 -50.835 1.00 83.94 250 ILE A C 1
ATOM 1905 O O . ILE A 1 250 ? 30.985 3.330 -51.845 1.00 83.94 250 ILE A O 1
ATOM 1909 N N . LYS A 1 251 ? 30.997 2.841 -49.658 1.00 86.44 251 LYS A N 1
ATOM 1910 C CA . LYS A 1 251 ? 32.414 3.154 -49.448 1.00 86.44 251 LYS A CA 1
ATOM 1911 C C . LYS A 1 251 ? 33.312 2.358 -50.395 1.00 86.44 251 LYS A C 1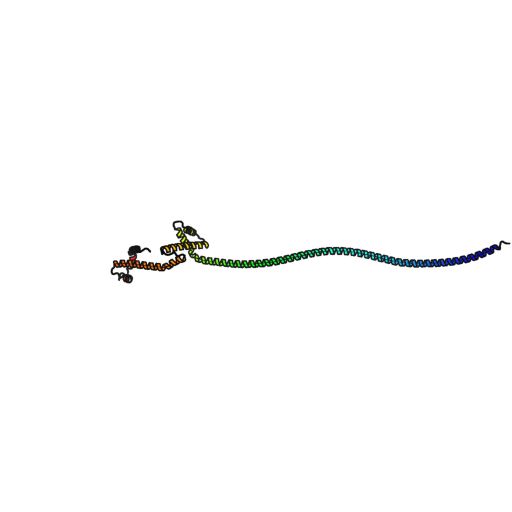
ATOM 1913 O O . LYS A 1 251 ? 34.210 2.934 -51.012 1.00 86.44 251 LYS A O 1
ATOM 1918 N N . ARG A 1 252 ? 33.049 1.057 -50.565 1.00 87.25 252 ARG A N 1
ATOM 1919 C CA . ARG A 1 252 ? 33.761 0.213 -51.539 1.00 87.25 252 ARG A CA 1
ATOM 1920 C C . ARG A 1 252 ? 33.520 0.676 -52.971 1.00 87.25 252 ARG A C 1
ATOM 1922 O O . ARG A 1 252 ? 34.479 0.799 -53.724 1.00 87.25 252 ARG A O 1
ATOM 1929 N N . SER A 1 253 ? 32.277 0.987 -53.332 1.00 85.25 253 SER A N 1
ATOM 1930 C CA . SER A 1 253 ? 31.936 1.477 -54.671 1.00 85.25 253 SER A CA 1
ATOM 1931 C C . SER A 1 253 ? 32.640 2.796 -55.001 1.00 85.25 253 SER A C 1
ATOM 1933 O O . SER A 1 253 ? 33.218 2.931 -56.076 1.00 85.25 253 SER A O 1
ATOM 1935 N N . VAL A 1 254 ? 32.643 3.758 -54.074 1.00 85.69 254 VAL A N 1
ATOM 1936 C CA . VAL A 1 254 ? 33.323 5.053 -54.236 1.00 85.69 254 VAL A CA 1
ATOM 1937 C C . VAL A 1 254 ? 34.837 4.861 -54.343 1.00 85.69 254 VAL A C 1
ATOM 1939 O O . VAL A 1 254 ? 35.481 5.499 -55.173 1.00 85.69 254 VAL A O 1
ATOM 1942 N N . CYS A 1 255 ? 35.412 3.947 -53.555 1.00 87.19 255 CYS A N 1
ATOM 1943 C CA . CYS A 1 255 ? 36.831 3.603 -53.636 1.00 87.19 255 CYS A CA 1
ATOM 1944 C C . CYS A 1 255 ? 37.202 2.996 -54.999 1.00 87.19 255 CYS A C 1
ATOM 1946 O O . CYS A 1 255 ? 38.166 3.442 -55.623 1.00 87.19 255 CYS A O 1
ATOM 1948 N N . ILE A 1 256 ? 36.410 2.038 -55.492 1.00 88.50 256 ILE A N 1
ATOM 1949 C CA . ILE A 1 256 ? 36.600 1.416 -56.810 1.00 88.50 256 ILE A CA 1
ATOM 1950 C C . ILE A 1 256 ? 36.488 2.465 -57.917 1.00 88.50 256 ILE A C 1
ATOM 1952 O O . ILE A 1 256 ? 37.326 2.502 -58.815 1.00 88.50 256 ILE A O 1
ATOM 1956 N N . GLU A 1 257 ? 35.494 3.351 -57.843 1.00 87.62 257 GLU A N 1
ATOM 1957 C CA . GLU A 1 257 ? 35.301 4.403 -58.838 1.00 87.62 257 GLU A CA 1
ATOM 1958 C C . GLU A 1 257 ? 36.466 5.402 -58.855 1.00 87.62 257 GLU A C 1
ATOM 1960 O O . GLU A 1 257 ? 36.983 5.743 -59.922 1.00 87.62 257 GLU A O 1
ATOM 1965 N N . GLY A 1 258 ? 36.931 5.827 -57.678 1.00 86.31 258 GLY A N 1
ATOM 1966 C CA . GLY A 1 258 ? 38.108 6.683 -57.547 1.00 86.31 258 GLY A CA 1
ATOM 1967 C C . GLY A 1 258 ? 39.369 6.023 -58.113 1.00 86.31 258 GLY A C 1
ATOM 1968 O O . GLY A 1 258 ? 40.094 6.643 -58.895 1.00 86.31 258 GLY A O 1
ATOM 1969 N N . ALA A 1 259 ? 39.598 4.747 -57.787 1.00 88.00 259 ALA A N 1
ATOM 1970 C CA . ALA A 1 259 ? 40.722 3.971 -58.305 1.00 88.00 259 ALA A CA 1
ATOM 1971 C C . ALA A 1 259 ? 40.651 3.813 -59.832 1.00 88.00 259 ALA A C 1
ATOM 1973 O O . ALA A 1 259 ? 41.648 4.032 -60.522 1.00 88.00 259 ALA A O 1
ATOM 1974 N N . ARG A 1 260 ? 39.462 3.523 -60.376 1.00 88.31 260 ARG A N 1
ATOM 1975 C CA . ARG A 1 260 ? 39.215 3.419 -61.821 1.00 88.31 260 ARG A CA 1
ATOM 1976 C C . ARG A 1 260 ? 39.596 4.708 -62.546 1.00 88.31 260 ARG A C 1
ATOM 1978 O O . ARG A 1 260 ? 40.324 4.659 -63.537 1.00 88.31 260 ARG A O 1
ATOM 1985 N N . ARG A 1 261 ? 39.156 5.865 -62.040 1.00 87.81 261 ARG A N 1
ATOM 1986 C CA . ARG A 1 261 ? 39.482 7.182 -62.618 1.00 87.81 261 ARG A CA 1
ATOM 1987 C C . ARG A 1 261 ? 40.979 7.482 -62.549 1.00 87.81 261 ARG A C 1
ATOM 1989 O O . ARG A 1 261 ? 41.556 7.946 -63.532 1.00 87.81 261 ARG A O 1
ATOM 1996 N N . ALA A 1 262 ? 41.618 7.196 -61.416 1.00 87.88 262 ALA A N 1
ATOM 1997 C CA . ALA A 1 262 ? 43.050 7.421 -61.234 1.00 87.88 262 ALA A CA 1
ATOM 1998 C C . ALA A 1 262 ? 43.898 6.548 -62.176 1.00 87.88 262 ALA A C 1
ATOM 2000 O O . ALA A 1 262 ? 44.785 7.062 -62.861 1.00 87.88 262 ALA A O 1
ATOM 2001 N N . LEU A 1 263 ? 43.590 5.251 -62.271 1.00 89.25 263 LEU A N 1
ATOM 2002 C CA . LEU A 1 263 ? 44.288 4.314 -63.154 1.00 89.25 263 LEU A CA 1
ATOM 2003 C C . LEU A 1 263 ? 44.070 4.650 -64.632 1.00 89.25 263 LEU A C 1
ATOM 2005 O O . LEU A 1 263 ? 45.017 4.575 -65.412 1.00 89.25 263 LEU A O 1
ATOM 2009 N N . ALA A 1 264 ? 42.869 5.093 -65.020 1.00 89.75 264 ALA A N 1
ATOM 2010 C CA . ALA A 1 264 ? 42.610 5.571 -66.377 1.00 89.75 264 ALA A CA 1
ATOM 2011 C C . ALA A 1 264 ? 43.485 6.788 -66.724 1.00 89.75 264 ALA A C 1
ATOM 2013 O O . ALA A 1 264 ? 44.122 6.806 -67.777 1.00 89.75 264 ALA A O 1
ATOM 2014 N N . ARG A 1 265 ? 43.596 7.771 -65.816 1.00 87.62 265 ARG A N 1
ATOM 2015 C CA . ARG A 1 265 ? 44.492 8.927 -66.006 1.00 87.62 265 ARG A CA 1
ATOM 2016 C C . ARG A 1 265 ? 45.965 8.504 -66.078 1.00 87.62 265 ARG A C 1
ATOM 2018 O O . ARG A 1 265 ? 46.694 9.009 -66.925 1.00 87.62 265 ARG A O 1
ATOM 2025 N N . ALA A 1 266 ? 46.402 7.540 -65.266 1.00 88.94 266 ALA A N 1
ATOM 2026 C CA . ALA A 1 266 ? 47.760 6.995 -65.351 1.00 88.94 266 ALA A CA 1
ATOM 2027 C C . ALA A 1 266 ? 48.018 6.286 -66.694 1.00 88.94 266 ALA A C 1
ATOM 2029 O O . ALA A 1 266 ? 49.059 6.497 -67.315 1.00 88.94 266 ALA A O 1
ATOM 2030 N N . LYS A 1 267 ? 47.053 5.501 -67.185 1.00 90.81 267 LYS A N 1
ATOM 2031 C CA . LYS A 1 267 ? 47.132 4.764 -68.455 1.00 90.81 267 LYS A CA 1
ATOM 2032 C C . LYS A 1 267 ? 47.277 5.685 -69.673 1.00 90.81 267 LYS A C 1
ATOM 2034 O O . LYS A 1 267 ? 47.974 5.311 -70.612 1.00 90.81 267 LYS A O 1
ATOM 2039 N N . VAL A 1 268 ? 46.690 6.887 -69.644 1.00 92.56 268 VAL A N 1
ATOM 2040 C CA . VAL A 1 268 ? 46.869 7.915 -70.695 1.00 92.56 268 VAL A CA 1
ATOM 2041 C C . VAL A 1 268 ? 48.338 8.336 -70.827 1.00 92.56 268 VAL A C 1
ATOM 2043 O O . VAL A 1 268 ? 48.825 8.512 -71.940 1.00 92.56 268 VAL A O 1
ATOM 2046 N N . HIS A 1 269 ? 49.064 8.458 -69.712 1.00 88.12 269 HIS A N 1
ATOM 2047 C CA . HIS A 1 269 ? 50.477 8.856 -69.713 1.00 88.12 269 HIS A CA 1
ATOM 2048 C C . HIS A 1 269 ? 51.440 7.665 -69.862 1.00 88.12 269 HIS A C 1
ATOM 2050 O O . HIS A 1 269 ? 52.499 7.799 -70.474 1.00 88.12 269 HIS A O 1
ATOM 2056 N N . TRP A 1 270 ? 51.063 6.485 -69.362 1.00 89.00 270 TRP A N 1
ATOM 2057 C CA . TRP A 1 270 ? 51.807 5.232 -69.505 1.00 89.00 270 TRP A CA 1
ATOM 2058 C C . TRP A 1 270 ? 51.003 4.217 -70.324 1.00 89.00 270 TRP A C 1
ATOM 2060 O O . TRP A 1 270 ? 50.424 3.280 -69.782 1.00 89.00 270 TRP A O 1
ATOM 2070 N N . GLY A 1 271 ? 51.002 4.351 -71.655 1.00 86.31 271 GLY A N 1
ATOM 2071 C CA . GLY A 1 271 ? 50.170 3.521 -72.544 1.00 86.31 271 GLY A CA 1
ATOM 2072 C C . GLY A 1 271 ? 50.355 1.999 -72.393 1.00 86.31 271 GLY A C 1
ATOM 2073 O O . GLY A 1 271 ? 49.411 1.232 -72.583 1.00 86.31 271 GLY A O 1
ATOM 2074 N N . LYS A 1 272 ? 51.538 1.540 -71.962 1.00 90.25 272 LYS A N 1
ATOM 2075 C CA . LYS A 1 272 ? 51.838 0.117 -71.695 1.00 90.25 272 LYS A CA 1
ATOM 2076 C C . LYS A 1 272 ? 51.517 -0.348 -70.262 1.00 90.25 272 LYS A C 1
ATOM 2078 O O . LYS A 1 272 ? 51.794 -1.494 -69.941 1.00 90.25 272 LYS A O 1
ATOM 2083 N N . LEU A 1 273 ? 50.938 0.507 -69.412 1.00 89.75 273 LEU A N 1
ATOM 2084 C CA . LEU A 1 273 ? 50.598 0.189 -68.019 1.00 89.75 273 LEU A CA 1
ATOM 2085 C C . LEU A 1 273 ? 49.582 -0.958 -67.941 1.00 89.75 273 LEU A C 1
ATOM 2087 O O . LEU A 1 273 ? 48.458 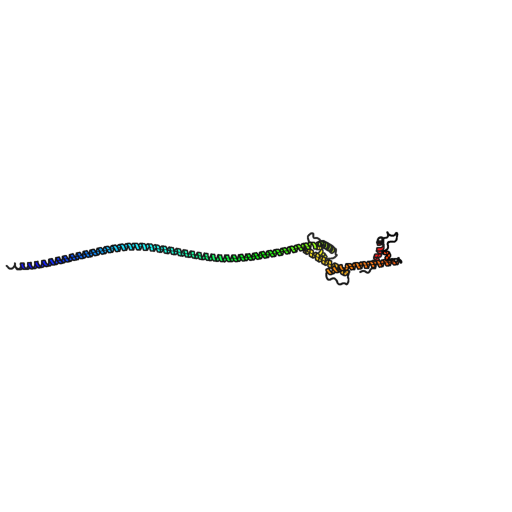-0.816 -68.417 1.00 89.75 273 LEU A O 1
ATOM 2091 N N . ASP A 1 274 ? 49.954 -2.070 -67.325 1.00 90.50 274 ASP A N 1
ATOM 2092 C CA . ASP A 1 274 ? 49.023 -3.126 -66.929 1.00 90.50 274 ASP A CA 1
ATOM 2093 C C . ASP A 1 274 ? 48.578 -2.839 -65.489 1.00 90.50 274 ASP A C 1
ATOM 2095 O O . ASP A 1 274 ? 49.405 -2.843 -64.582 1.00 90.50 274 ASP A O 1
ATOM 2099 N N . ALA A 1 275 ? 47.304 -2.488 -65.295 1.00 88.56 275 ALA A N 1
ATOM 2100 C CA . ALA A 1 275 ? 46.805 -1.998 -64.010 1.00 88.56 275 ALA A CA 1
ATOM 2101 C C . ALA A 1 275 ? 46.746 -3.087 -62.929 1.00 88.56 275 ALA A C 1
ATOM 2103 O O . ALA A 1 275 ? 46.893 -2.767 -61.753 1.00 88.56 275 ALA A O 1
ATOM 2104 N N . GLU A 1 276 ? 46.545 -4.347 -63.319 1.00 89.81 276 GLU A N 1
ATOM 2105 C CA . GLU A 1 276 ? 46.522 -5.475 -62.389 1.00 89.81 276 GLU A CA 1
ATOM 2106 C C . GLU A 1 276 ? 47.944 -5.760 -61.904 1.00 89.81 276 GLU A C 1
ATOM 2108 O O . GLU A 1 276 ? 48.216 -5.646 -60.710 1.00 89.81 276 GLU A O 1
ATOM 2113 N N . LYS A 1 277 ? 48.880 -5.957 -62.842 1.00 87.56 277 LYS A N 1
ATOM 2114 C CA . LYS A 1 277 ? 50.303 -6.170 -62.526 1.00 87.56 277 LYS A CA 1
ATOM 2115 C C . LYS A 1 277 ? 50.914 -5.012 -61.751 1.00 87.56 277 LYS A C 1
ATOM 2117 O O . LYS A 1 277 ? 51.691 -5.222 -60.832 1.00 87.56 277 LYS A O 1
ATOM 2122 N N . PHE A 1 278 ? 50.536 -3.776 -62.078 1.00 84.12 278 PHE A N 1
ATOM 2123 C CA . PHE A 1 278 ? 51.015 -2.590 -61.367 1.00 84.12 278 PHE A CA 1
ATOM 2124 C C . PHE A 1 278 ? 50.656 -2.590 -59.873 1.00 84.12 278 PHE A C 1
ATOM 2126 O O . PHE A 1 278 ? 51.371 -1.980 -59.083 1.00 84.12 278 PHE A O 1
ATOM 2133 N N . LEU A 1 279 ? 49.556 -3.244 -59.489 1.00 84.88 279 LEU A N 1
ATOM 2134 C CA . LEU A 1 279 ? 49.106 -3.325 -58.100 1.00 84.88 279 LEU A CA 1
ATOM 2135 C C . LEU A 1 279 ? 49.569 -4.605 -57.394 1.00 84.88 279 LEU A C 1
ATOM 2137 O O . LEU A 1 279 ? 49.673 -4.598 -56.169 1.00 84.88 279 LEU A O 1
ATOM 2141 N N . THR A 1 280 ? 49.819 -5.689 -58.131 1.00 84.94 280 THR A N 1
ATOM 2142 C CA . THR A 1 280 ? 50.188 -6.994 -57.559 1.00 84.94 280 THR A CA 1
ATOM 2143 C C . THR A 1 280 ? 51.687 -7.265 -57.546 1.00 84.94 280 THR A C 1
ATOM 2145 O O . THR A 1 280 ? 52.155 -8.022 -56.696 1.00 84.94 280 THR A O 1
ATOM 2148 N N . ASP A 1 281 ? 52.442 -6.682 -58.476 1.00 85.06 281 ASP A N 1
ATOM 2149 C CA . ASP A 1 281 ? 53.864 -6.973 -58.631 1.00 85.06 281 ASP A CA 1
ATOM 2150 C C . ASP A 1 281 ? 54.706 -6.176 -57.626 1.00 85.06 281 ASP A C 1
ATOM 2152 O O . ASP A 1 281 ? 54.385 -5.049 -57.239 1.00 85.06 281 ASP A O 1
ATOM 2156 N N . ALA A 1 282 ? 55.835 -6.759 -57.216 1.00 75.88 282 ALA A N 1
ATOM 2157 C CA . ALA A 1 282 ? 56.806 -6.057 -56.390 1.00 75.88 282 ALA A CA 1
ATOM 2158 C C . ALA A 1 282 ? 57.368 -4.823 -57.132 1.00 75.88 282 ALA A C 1
ATOM 2160 O O . ALA A 1 282 ? 57.469 -4.833 -58.366 1.00 75.88 282 ALA A O 1
ATOM 2161 N N . PRO A 1 283 ? 57.780 -3.764 -56.405 1.00 76.56 283 PRO A N 1
ATOM 2162 C CA . PRO A 1 283 ? 58.434 -2.613 -57.011 1.00 76.56 283 PRO A CA 1
ATOM 2163 C C . PRO A 1 283 ? 59.619 -3.032 -57.898 1.00 76.56 283 PRO A C 1
ATOM 2165 O O . PRO A 1 283 ? 60.288 -4.022 -57.596 1.00 76.56 283 PRO A O 1
ATOM 2168 N N . PRO A 1 284 ? 59.927 -2.280 -58.971 1.00 78.25 284 PRO A N 1
ATOM 2169 C CA . PRO A 1 284 ? 61.043 -2.613 -59.845 1.00 78.25 284 PRO A CA 1
ATOM 2170 C C . PRO A 1 284 ? 62.368 -2.740 -59.070 1.00 78.25 284 PRO A C 1
ATOM 2172 O O . PRO A 1 284 ? 62.586 -1.946 -58.147 1.00 78.25 284 PRO A O 1
ATOM 2175 N N . PRO A 1 285 ? 63.277 -3.643 -59.487 1.00 77.00 285 PRO A N 1
ATOM 2176 C CA . PRO A 1 285 ? 64.554 -3.862 -58.810 1.00 77.00 285 PRO A CA 1
ATOM 2177 C C . PRO A 1 285 ? 65.336 -2.556 -58.608 1.00 77.00 285 PRO A C 1
ATOM 2179 O O . PRO A 1 285 ? 65.496 -1.769 -59.548 1.00 77.00 285 PRO A O 1
ATOM 2182 N N . GLY A 1 286 ? 65.811 -2.312 -57.386 1.00 79.12 286 GLY A N 1
ATOM 2183 C CA . GLY A 1 286 ? 66.547 -1.100 -57.004 1.00 79.12 286 GLY A CA 1
ATOM 2184 C C . GLY A 1 286 ? 65.666 0.119 -56.695 1.00 79.12 286 GLY A C 1
ATOM 2185 O O . GLY A 1 286 ? 66.174 1.238 -56.563 1.00 79.12 286 GLY A O 1
ATOM 2186 N N . LYS A 1 287 ? 64.342 -0.058 -56.610 1.00 77.88 287 LYS A N 1
ATOM 2187 C CA . LYS A 1 287 ? 63.366 0.976 -56.218 1.00 77.88 287 LYS A CA 1
ATOM 2188 C C . LYS A 1 287 ? 62.462 0.524 -55.073 1.00 77.88 287 LYS A C 1
ATOM 2190 O O . LYS A 1 287 ? 61.404 1.110 -54.874 1.00 77.88 287 LYS A O 1
ATOM 2195 N N . GLU A 1 288 ? 62.886 -0.459 -54.291 1.00 78.50 288 GLU A N 1
ATOM 2196 C CA . GLU A 1 288 ? 62.130 -1.020 -53.167 1.00 78.50 288 GLU A CA 1
ATOM 2197 C C . GLU A 1 288 ? 61.842 0.034 -52.084 1.00 78.50 288 GLU A C 1
ATOM 2199 O O . GLU A 1 288 ? 60.818 -0.022 -51.413 1.00 78.50 288 GLU A O 1
ATOM 2204 N N . TYR A 1 289 ? 62.695 1.059 -51.971 1.00 75.56 289 TYR A N 1
ATOM 2205 C CA . TYR A 1 289 ? 62.483 2.205 -51.079 1.00 75.56 289 TYR A CA 1
ATOM 2206 C C . TYR A 1 289 ? 61.351 3.144 -51.534 1.00 75.56 289 TYR A C 1
ATOM 2208 O O . TYR A 1 289 ? 60.943 4.022 -50.775 1.00 75.56 289 TYR A O 1
ATOM 2216 N N . ARG A 1 290 ? 60.859 3.026 -52.778 1.00 76.94 290 ARG A N 1
ATOM 2217 C CA . ARG A 1 290 ? 59.792 3.881 -53.317 1.00 76.94 290 ARG A CA 1
ATOM 2218 C C . ARG A 1 290 ? 58.423 3.338 -52.934 1.00 76.94 290 ARG A C 1
ATOM 2220 O O . ARG A 1 290 ? 57.781 2.666 -53.735 1.00 76.94 290 ARG A O 1
ATOM 2227 N N . THR A 1 291 ? 57.965 3.669 -51.732 1.00 79.94 291 THR A N 1
ATOM 2228 C CA . THR A 1 291 ? 56.621 3.296 -51.283 1.00 79.94 291 THR A CA 1
ATOM 2229 C C . THR A 1 291 ? 55.571 4.349 -51.683 1.00 79.94 291 THR A C 1
ATOM 2231 O O . THR A 1 291 ? 55.907 5.536 -51.814 1.00 79.94 291 THR A O 1
ATOM 2234 N N . PRO A 1 292 ? 54.298 3.958 -51.901 1.00 80.56 292 PRO A N 1
ATOM 2235 C CA . PRO A 1 292 ? 53.215 4.887 -52.243 1.00 80.56 292 PRO A CA 1
ATOM 2236 C C . PRO A 1 292 ? 53.065 6.061 -51.262 1.00 80.56 292 PRO A C 1
ATOM 2238 O O . PRO A 1 292 ? 52.779 7.187 -51.679 1.00 80.56 292 PRO A O 1
ATOM 2241 N N . GLU A 1 293 ? 53.332 5.827 -49.975 1.00 87.31 293 GLU A N 1
ATOM 2242 C CA . GLU A 1 293 ? 53.179 6.797 -48.885 1.00 87.31 293 GLU A CA 1
ATOM 2243 C C . GLU A 1 293 ? 54.028 8.052 -49.099 1.00 87.31 293 GLU A C 1
ATOM 2245 O O . GLU A 1 293 ? 53.591 9.162 -48.782 1.00 87.31 293 GLU A O 1
ATOM 2250 N N . MET A 1 294 ? 55.212 7.905 -49.703 1.00 85.88 294 MET A N 1
ATOM 2251 C CA . MET A 1 294 ? 56.100 9.036 -49.989 1.00 85.88 294 MET A CA 1
ATOM 2252 C C . MET A 1 294 ? 55.503 10.022 -50.999 1.00 85.88 294 MET A C 1
ATOM 2254 O O . MET A 1 294 ? 55.879 11.195 -51.023 1.00 85.88 294 MET A O 1
ATOM 2258 N N . TYR A 1 295 ? 54.554 9.571 -51.822 1.00 87.81 295 TYR A N 1
ATOM 2259 C CA . TYR A 1 295 ? 53.939 10.379 -52.871 1.00 87.81 295 TYR A CA 1
ATOM 2260 C C . TYR A 1 295 ? 52.573 10.947 -52.476 1.00 87.81 295 TYR A C 1
ATOM 2262 O O . TYR A 1 295 ? 52.104 11.876 -53.138 1.00 87.81 295 TYR A O 1
ATOM 2270 N N . TYR A 1 296 ? 51.956 10.479 -51.382 1.00 88.94 296 TYR A N 1
ATOM 2271 C CA . TYR A 1 296 ? 50.613 10.903 -50.955 1.00 88.94 296 TYR A CA 1
ATOM 2272 C C . TYR A 1 296 ? 50.473 12.419 -50.831 1.00 88.94 296 TYR A C 1
ATOM 2274 O O . TYR A 1 296 ? 49.523 12.999 -51.356 1.00 88.94 296 TYR A O 1
ATOM 2282 N N . LYS A 1 297 ? 51.453 13.094 -50.219 1.00 90.94 297 LYS A N 1
ATOM 2283 C CA . LYS A 1 297 ? 51.429 14.560 -50.092 1.00 90.94 297 LYS A CA 1
ATOM 2284 C C . LYS A 1 297 ? 51.455 15.261 -51.456 1.00 90.94 297 LYS A C 1
ATOM 2286 O O . LYS A 1 297 ? 50.784 16.277 -51.628 1.00 90.94 297 LYS A O 1
ATOM 2291 N N . GLY A 1 298 ? 52.210 14.720 -52.413 1.00 90.31 298 GLY A N 1
ATOM 2292 C CA . GLY A 1 298 ? 52.331 15.270 -53.764 1.00 90.31 298 GLY A CA 1
ATOM 2293 C C . GLY A 1 298 ? 51.051 15.113 -54.583 1.00 90.31 298 GLY A C 1
ATOM 2294 O O . GLY A 1 298 ? 50.670 16.032 -55.305 1.00 90.31 298 GLY A O 1
ATOM 2295 N N . VAL A 1 299 ? 50.349 13.988 -54.427 1.00 89.12 299 VAL A N 1
ATOM 2296 C CA . VAL A 1 299 ? 49.130 13.691 -55.199 1.00 89.12 299 VAL A CA 1
ATOM 2297 C C . VAL A 1 299 ? 47.843 14.195 -54.540 1.00 89.12 299 VAL A C 1
ATOM 2299 O O . VAL A 1 299 ? 46.821 14.291 -55.215 1.00 89.12 299 VAL A O 1
ATOM 2302 N N . LEU A 1 300 ? 47.873 14.583 -53.258 1.00 88.38 300 LEU A N 1
ATOM 2303 C CA . LEU A 1 300 ? 46.681 14.987 -52.499 1.00 88.38 300 LEU A CA 1
ATOM 2304 C C . LEU A 1 300 ? 45.906 16.143 -53.145 1.00 88.38 300 LEU A C 1
ATOM 2306 O O . LEU A 1 300 ? 44.677 16.125 -53.155 1.00 88.38 300 LEU A O 1
ATOM 2310 N N . LYS A 1 301 ? 46.602 17.145 -53.700 1.00 89.94 301 LYS A N 1
ATOM 2311 C CA . LYS A 1 301 ? 45.940 18.259 -54.402 1.00 89.94 301 LYS A CA 1
ATOM 2312 C C . LYS A 1 301 ? 45.153 17.761 -55.617 1.00 89.94 301 LYS A C 1
ATOM 2314 O O . LYS A 1 301 ? 44.011 18.161 -55.795 1.00 89.94 301 LYS A O 1
ATOM 2319 N N . GLY A 1 302 ? 45.731 16.848 -56.398 1.00 87.69 302 GLY A N 1
ATOM 2320 C CA . GLY A 1 302 ? 45.049 16.220 -57.531 1.00 87.69 302 GLY A CA 1
ATOM 2321 C C . GLY A 1 302 ? 43.890 15.321 -57.096 1.00 87.69 302 GLY A C 1
ATOM 2322 O O . GLY A 1 302 ? 42.825 15.361 -57.701 1.00 87.69 302 GLY A O 1
ATOM 2323 N N . ALA A 1 303 ? 44.054 14.569 -56.005 1.00 86.75 303 ALA A N 1
ATOM 2324 C CA . ALA A 1 303 ? 42.993 13.723 -55.457 1.00 86.75 303 ALA A CA 1
ATOM 2325 C C . ALA A 1 303 ? 41.753 14.532 -55.033 1.00 86.75 303 ALA A C 1
ATOM 2327 O O . ALA A 1 303 ? 40.632 14.084 -55.257 1.00 86.75 303 ALA A O 1
ATOM 2328 N N . ARG A 1 304 ? 41.933 15.740 -54.476 1.00 86.62 304 ARG A N 1
ATOM 2329 C CA . ARG A 1 304 ? 40.813 16.638 -54.137 1.00 86.62 304 ARG A CA 1
ATOM 2330 C C . ARG A 1 304 ? 40.047 17.114 -55.371 1.00 86.62 304 ARG A C 1
ATOM 2332 O O . ARG A 1 304 ? 38.826 17.119 -55.335 1.00 86.62 304 ARG A O 1
ATOM 2339 N N . LEU A 1 305 ? 40.743 17.425 -56.464 1.00 85.06 305 LEU A N 1
ATOM 2340 C CA . LEU A 1 305 ? 40.093 17.794 -57.728 1.00 85.06 305 LEU A CA 1
ATOM 2341 C C . LEU A 1 305 ? 39.264 16.631 -58.291 1.00 85.06 305 LEU A C 1
ATOM 2343 O O . LEU A 1 305 ? 38.137 16.826 -58.725 1.00 85.06 305 LEU A O 1
ATOM 2347 N N . ILE A 1 306 ? 39.782 15.400 -58.210 1.00 81.88 306 ILE A N 1
ATOM 2348 C CA . ILE A 1 306 ? 39.019 14.201 -58.599 1.00 81.88 306 ILE A CA 1
ATOM 2349 C C . ILE A 1 306 ? 37.785 14.021 -57.702 1.00 81.88 306 ILE A C 1
ATOM 2351 O O . ILE A 1 306 ? 36.736 13.606 -58.187 1.00 81.88 306 ILE A O 1
ATOM 2355 N N . ALA A 1 307 ? 37.892 14.337 -56.409 1.00 80.81 307 ALA A N 1
ATOM 2356 C CA . ALA A 1 307 ? 36.762 14.273 -55.487 1.00 80.81 307 ALA A CA 1
ATOM 2357 C C . ALA A 1 307 ? 35.679 15.322 -55.801 1.00 80.81 307 ALA A C 1
ATOM 2359 O O . ALA A 1 307 ? 34.501 15.041 -55.610 1.00 80.81 307 ALA A O 1
ATOM 2360 N N . GLU A 1 308 ? 36.045 16.497 -56.318 1.00 81.31 308 GLU A N 1
ATOM 2361 C CA . GLU A 1 308 ? 35.087 17.516 -56.780 1.00 81.31 308 GLU A CA 1
ATOM 2362 C C . GLU A 1 308 ? 34.338 17.086 -58.056 1.00 81.31 308 GLU A C 1
ATOM 2364 O O . GLU A 1 308 ? 33.192 17.482 -58.257 1.00 81.31 308 GLU A O 1
ATOM 2369 N N . GLU A 1 309 ? 34.942 16.224 -58.883 1.00 77.94 309 GLU A N 1
ATOM 2370 C CA . GLU A 1 309 ? 34.300 15.579 -60.042 1.00 77.94 309 GLU A CA 1
ATOM 2371 C C . GLU A 1 309 ? 33.383 14.398 -59.645 1.00 77.94 309 GLU A C 1
ATOM 2373 O O . GLU A 1 309 ? 32.747 13.774 -60.506 1.00 77.94 309 GLU A O 1
ATOM 2378 N N . CYS A 1 310 ? 33.336 14.011 -58.366 1.00 71.25 310 CYS A N 1
ATOM 2379 C CA . CYS A 1 310 ? 32.409 12.986 -57.893 1.00 71.25 310 CYS A CA 1
ATOM 2380 C C . CYS A 1 310 ? 31.013 13.596 -57.677 1.00 71.25 310 CYS A C 1
ATOM 2382 O O . CYS A 1 310 ? 30.897 14.666 -57.076 1.00 71.25 310 CYS A O 1
ATOM 2384 N N . PRO A 1 311 ? 29.935 12.924 -58.124 1.00 66.06 311 PRO A N 1
ATOM 2385 C CA . PRO A 1 311 ? 28.585 13.369 -57.812 1.00 66.06 311 PRO A CA 1
ATOM 2386 C C . PRO A 1 311 ? 28.393 13.395 -56.292 1.00 66.06 311 PRO A C 1
ATOM 2388 O O . PRO A 1 311 ? 28.789 12.462 -55.591 1.00 66.06 311 PRO A O 1
ATOM 2391 N N . LYS A 1 312 ? 27.802 14.483 -55.789 1.00 62.03 312 LYS A N 1
ATOM 2392 C CA . LYS A 1 312 ? 27.419 14.591 -54.379 1.00 62.03 312 LYS A CA 1
ATOM 2393 C C . LYS A 1 312 ? 26.275 13.605 -54.135 1.00 62.03 312 LYS A C 1
ATOM 2395 O O . LYS A 1 312 ? 25.293 13.647 -54.875 1.00 62.03 312 LYS A O 1
ATOM 2400 N N . MET A 1 313 ? 26.460 12.705 -53.171 1.00 52.97 313 MET A N 1
ATOM 2401 C CA . MET A 1 313 ? 25.393 11.830 -52.677 1.00 52.97 313 MET A CA 1
ATOM 2402 C C . MET A 1 313 ? 24.442 12.595 -51.769 1.00 52.97 313 MET A C 1
ATOM 2404 O O . MET A 1 313 ? 24.926 13.530 -51.087 1.00 52.97 313 MET A O 1
#

pLDDT: mean 85.03, std 11.36, range [50.94, 98.5]